Protein AF-A0AAD8YDD3-F1 (afdb_monomer)

Organism: NCBI:txid267567

Structure (mmCIF, N/CA/C/O backbone):
data_AF-A0AAD8YDD3-F1
#
_entry.id   AF-A0AAD8YDD3-F1
#
loop_
_atom_site.group_PDB
_atom_site.id
_atom_site.type_symbol
_atom_site.label_atom_id
_atom_site.label_alt_id
_atom_site.label_comp_id
_atom_site.label_asym_id
_atom_site.label_entity_id
_atom_site.label_seq_id
_atom_site.pdbx_PDB_ins_code
_atom_site.Cartn_x
_atom_site.Cartn_y
_atom_site.Cartn_z
_atom_site.occupancy
_atom_site.B_iso_or_equiv
_atom_site.auth_seq_id
_atom_site.auth_comp_id
_atom_site.auth_asym_id
_atom_site.auth_atom_id
_atom_site.pdbx_PDB_model_num
ATOM 1 N N . MET A 1 1 ? 4.972 2.670 49.116 1.00 38.03 1 MET A N 1
ATOM 2 C CA . MET A 1 1 ? 3.696 2.3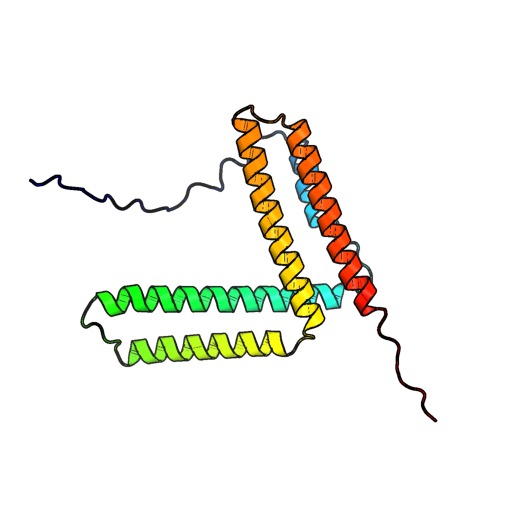24 48.446 1.00 38.03 1 MET A CA 1
ATOM 3 C C . MET A 1 1 ? 3.116 3.581 47.806 1.00 38.03 1 MET A C 1
ATOM 5 O O . MET A 1 1 ? 2.989 4.574 48.505 1.00 38.03 1 MET A O 1
ATOM 9 N N . ARG A 1 2 ? 2.726 3.479 46.524 1.00 35.38 2 ARG A N 1
ATOM 10 C CA . ARG A 1 2 ? 1.950 4.437 45.702 1.00 35.38 2 ARG A CA 1
ATOM 11 C C . ARG A 1 2 ? 2.689 5.650 45.116 1.00 35.38 2 ARG A C 1
ATOM 13 O O . ARG A 1 2 ? 2.455 6.787 45.504 1.00 35.38 2 ARG A O 1
ATOM 20 N N . GLU A 1 3 ? 3.450 5.389 44.055 1.00 30.75 3 GLU A N 1
ATOM 21 C CA . GLU A 1 3 ? 3.663 6.362 42.977 1.00 30.75 3 GLU A CA 1
ATOM 22 C C . GLU A 1 3 ? 2.428 6.384 42.065 1.00 30.75 3 GLU A C 1
ATOM 24 O O . GLU A 1 3 ? 2.052 5.374 41.466 1.00 30.75 3 GLU A O 1
ATOM 29 N N . LYS A 1 4 ? 1.768 7.542 41.985 1.00 36.03 4 LYS A N 1
ATOM 30 C CA . LYS A 1 4 ? 0.681 7.816 41.041 1.00 36.03 4 LYS A CA 1
ATOM 31 C C . LYS A 1 4 ? 1.296 8.226 39.702 1.00 36.03 4 LYS A C 1
ATOM 33 O O . LYS A 1 4 ? 1.790 9.341 39.577 1.00 36.03 4 LYS A O 1
ATOM 38 N N . ARG A 1 5 ? 1.235 7.355 38.691 1.00 34.28 5 ARG A N 1
ATOM 39 C CA . ARG A 1 5 ? 1.489 7.740 37.295 1.00 34.28 5 ARG A CA 1
ATOM 40 C C . ARG A 1 5 ? 0.211 8.314 36.689 1.00 34.28 5 ARG A C 1
ATOM 42 O O . ARG A 1 5 ? -0.734 7.589 36.397 1.00 34.28 5 ARG A O 1
ATOM 49 N N . VAL A 1 6 ? 0.203 9.632 36.527 1.00 36.00 6 VAL A N 1
ATOM 50 C CA . VAL A 1 6 ? -0.727 10.367 35.668 1.00 36.00 6 VAL A CA 1
ATOM 51 C C . VAL A 1 6 ? -0.262 10.156 34.227 1.00 36.00 6 VAL A C 1
ATOM 53 O O . VAL A 1 6 ? 0.800 10.640 33.847 1.00 36.00 6 VAL A O 1
ATOM 56 N N . LEU A 1 7 ? -1.024 9.410 33.428 1.00 32.56 7 LEU A N 1
ATOM 57 C CA . LEU A 1 7 ? -0.836 9.358 31.978 1.00 32.56 7 LEU A CA 1
ATOM 58 C C . LEU A 1 7 ? -1.643 10.502 31.361 1.00 32.56 7 LEU A C 1
ATOM 60 O O . LEU A 1 7 ? -2.862 10.416 31.231 1.00 32.56 7 LEU A O 1
ATOM 64 N N . GLN A 1 8 ? -0.957 11.590 31.011 1.00 32.56 8 GLN A N 1
ATOM 65 C CA . GLN A 1 8 ? -1.507 12.607 30.123 1.00 32.56 8 GLN A CA 1
ATOM 66 C C . GLN A 1 8 ? -1.484 12.087 28.684 1.00 32.56 8 GLN A C 1
ATOM 68 O O . GLN A 1 8 ? -0.442 11.771 28.113 1.00 32.56 8 GLN A O 1
ATOM 73 N N . SER A 1 9 ? -2.676 12.019 28.110 1.00 33.31 9 SER A N 1
ATOM 74 C CA . SER A 1 9 ? -2.974 11.833 26.699 1.00 33.31 9 SER A CA 1
ATOM 75 C C . SER A 1 9 ? -2.354 12.945 25.847 1.00 33.31 9 SER A C 1
ATOM 77 O O . SER A 1 9 ? -2.832 14.081 25.864 1.00 33.31 9 SER A O 1
ATOM 79 N N . ALA A 1 10 ? -1.330 12.621 25.057 1.00 29.73 10 ALA A N 1
ATOM 80 C CA . ALA A 1 10 ? -0.832 13.502 24.008 1.00 29.73 10 ALA A CA 1
ATOM 81 C C . ALA A 1 10 ? -1.548 13.188 22.686 1.00 29.73 10 ALA A C 1
ATOM 83 O O . ALA A 1 10 ? -1.235 12.235 21.975 1.00 29.73 10 ALA A O 1
ATOM 84 N N . SER A 1 11 ? -2.539 14.022 22.377 1.00 31.19 11 SER A N 1
ATOM 85 C CA . SER A 1 11 ? -3.164 14.157 21.063 1.00 31.19 11 SER A CA 1
ATOM 86 C C . SER A 1 11 ? -2.107 14.561 20.027 1.00 31.19 11 SER A C 1
ATOM 88 O O . SER A 1 11 ? -1.771 15.739 19.914 1.00 31.19 11 SER A O 1
ATOM 90 N N . ILE A 1 12 ? -1.612 13.611 19.230 1.00 37.84 12 ILE A N 1
ATOM 91 C CA . ILE A 1 12 ? -0.786 13.900 18.049 1.00 37.84 12 ILE A CA 1
ATOM 92 C C . ILE A 1 12 ? -1.718 14.390 16.933 1.00 37.84 12 ILE A C 1
ATOM 94 O O . ILE A 1 12 ? -2.111 13.654 16.031 1.00 37.84 12 ILE A O 1
ATOM 98 N N . ARG A 1 13 ? -2.114 15.662 17.017 1.00 37.69 13 ARG A N 1
ATOM 99 C CA . ARG A 1 13 ? -2.652 16.421 15.889 1.00 37.69 13 ARG A CA 1
ATOM 100 C C . ARG A 1 13 ? -1.633 17.480 15.490 1.00 37.69 13 ARG A C 1
ATOM 102 O O . ARG A 1 13 ? -1.368 18.407 16.242 1.00 37.69 13 ARG A O 1
ATOM 109 N N . GLY A 1 14 ? -1.125 17.340 14.268 1.00 38.56 14 GLY A N 1
ATOM 110 C CA . GLY A 1 14 ? -0.798 18.477 13.414 1.00 38.56 14 GLY A CA 1
ATOM 111 C C . GLY A 1 14 ? 0.474 19.253 13.733 1.00 38.56 14 GLY A C 1
ATOM 112 O O . GLY A 1 14 ? 0.395 20.448 13.976 1.00 38.56 14 GLY A O 1
ATOM 113 N N . ILE A 1 15 ? 1.651 18.639 13.602 1.00 40.81 15 ILE A N 1
ATOM 114 C CA . ILE A 1 15 ? 2.885 19.397 13.346 1.00 40.81 15 ILE A CA 1
ATOM 115 C C . ILE A 1 15 ? 3.730 18.604 12.351 1.00 40.81 15 ILE A C 1
ATOM 117 O O . ILE A 1 15 ? 4.318 17.588 12.700 1.00 40.81 15 ILE A O 1
ATOM 121 N N . GLY A 1 16 ? 3.767 19.047 11.093 1.00 35.41 16 GLY A N 1
ATOM 122 C CA . GLY A 1 16 ? 4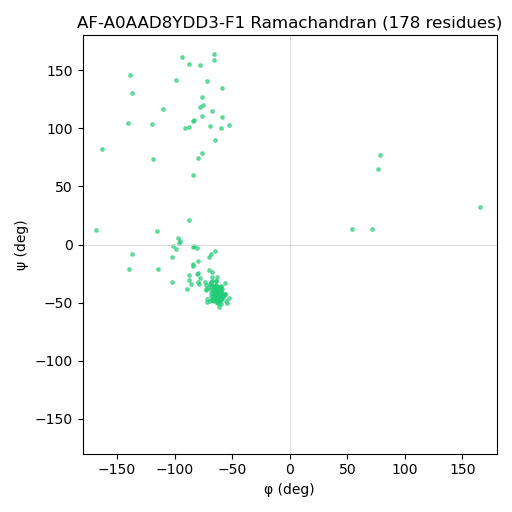.639 18.414 10.101 1.00 35.41 16 GLY A CA 1
ATOM 123 C C . GLY A 1 16 ? 4.371 18.754 8.641 1.00 35.41 16 GLY A C 1
ATOM 124 O O . GLY A 1 16 ? 4.560 17.891 7.798 1.00 35.41 16 GLY A O 1
ATOM 125 N N . PHE A 1 17 ? 3.904 19.966 8.321 1.00 38.28 17 PHE A N 1
ATOM 126 C CA . PHE A 1 17 ? 3.798 20.394 6.913 1.00 38.28 17 PHE A CA 1
ATOM 127 C C . PHE A 1 17 ? 4.263 21.835 6.645 1.00 38.28 17 PHE A C 1
ATOM 129 O O . PHE A 1 17 ? 4.391 22.228 5.493 1.00 38.28 17 PHE A O 1
ATOM 136 N N . LYS A 1 18 ? 4.554 22.641 7.680 1.00 32.34 18 LYS A N 1
ATOM 137 C CA . LYS A 1 18 ? 4.876 24.074 7.512 1.00 32.34 18 LYS A CA 1
ATOM 138 C C . LYS A 1 18 ? 6.362 24.444 7.597 1.00 32.34 18 LYS A C 1
ATOM 140 O O . LYS A 1 18 ? 6.703 25.558 7.222 1.00 32.34 18 LYS A O 1
ATOM 145 N N . LYS A 1 19 ? 7.257 23.545 8.022 1.00 36.19 19 LYS A N 1
ATOM 146 C CA . LYS A 1 19 ? 8.704 23.847 8.122 1.00 36.19 19 LYS A CA 1
ATOM 147 C C . LYS A 1 19 ? 9.549 23.436 6.909 1.00 36.19 19 LYS A C 1
ATOM 149 O O . LYS A 1 19 ? 10.739 23.697 6.904 1.00 36.19 19 LYS A O 1
ATOM 154 N N . PHE A 1 20 ? 8.936 22.903 5.850 1.00 40.19 20 PHE A N 1
ATOM 155 C CA . PHE A 1 20 ? 9.634 22.584 4.594 1.00 40.19 20 PHE A CA 1
ATOM 156 C C . PHE A 1 20 ? 9.841 23.814 3.674 1.00 40.19 20 PHE A C 1
ATOM 158 O O . PHE A 1 20 ? 10.445 23.718 2.610 1.00 40.19 20 PHE A O 1
ATOM 165 N N . TYR A 1 21 ? 9.334 24.997 4.057 1.00 37.69 21 TYR A N 1
ATOM 166 C CA . TYR A 1 21 ? 9.244 26.161 3.163 1.00 37.69 21 TYR A CA 1
ATOM 167 C C . TYR A 1 21 ? 10.362 27.213 3.296 1.00 37.69 21 TYR A C 1
ATOM 169 O O . TYR A 1 21 ? 10.385 28.130 2.474 1.00 37.69 21 TYR A O 1
ATOM 177 N N . SER A 1 22 ? 11.314 27.100 4.230 1.00 38.28 22 SER A N 1
ATOM 178 C CA . SER A 1 22 ? 12.305 28.170 4.487 1.00 38.28 22 SER A CA 1
ATOM 179 C C . SER A 1 22 ? 13.669 28.035 3.790 1.00 38.28 22 SER A C 1
ATOM 181 O O . SER A 1 22 ? 14.509 28.907 3.975 1.00 38.28 22 SER A O 1
ATOM 183 N N . LEU A 1 23 ? 13.911 27.007 2.971 1.00 41.81 23 LEU A N 1
ATOM 184 C CA . LEU A 1 23 ? 15.162 26.884 2.199 1.00 41.81 23 LEU A CA 1
ATOM 185 C C . LEU A 1 23 ? 15.060 27.608 0.842 1.00 41.81 23 LEU A C 1
ATOM 187 O O . LEU A 1 23 ? 13.960 27.857 0.357 1.00 41.81 23 LEU A O 1
ATOM 191 N N . GLY A 1 24 ? 16.183 28.030 0.256 1.00 40.06 24 GLY A N 1
ATOM 192 C CA . GLY A 1 24 ? 16.234 28.983 -0.864 1.00 40.06 24 GLY A CA 1
ATOM 193 C C . GLY A 1 24 ? 15.627 28.505 -2.205 1.00 40.06 24 GLY A C 1
ATOM 194 O O . GLY A 1 24 ? 15.509 27.304 -2.457 1.00 40.06 24 GLY A O 1
ATOM 195 N N . PRO A 1 25 ? 15.251 29.439 -3.104 1.00 43.31 25 PRO A N 1
ATOM 196 C CA . PRO A 1 25 ? 14.489 29.173 -4.337 1.00 43.31 25 PRO A CA 1
ATOM 197 C C . PRO A 1 25 ? 15.230 28.378 -5.433 1.00 43.31 25 PRO A C 1
ATOM 199 O O . PRO A 1 25 ? 14.604 27.982 -6.421 1.00 43.31 25 PRO A O 1
ATOM 202 N N . SER A 1 26 ? 16.531 28.123 -5.277 1.00 40.72 26 SER A N 1
ATOM 203 C CA . SER A 1 26 ? 17.349 27.423 -6.281 1.00 40.72 26 SER A CA 1
ATOM 204 C C . SER A 1 26 ? 17.323 25.897 -6.131 1.00 40.72 26 SER A C 1
ATOM 206 O O . SER A 1 26 ? 17.356 25.197 -7.136 1.00 40.72 26 SER A O 1
ATOM 208 N N . SER A 1 27 ? 17.158 25.373 -4.909 1.00 40.34 27 SER A N 1
ATOM 209 C CA . SER A 1 27 ? 17.119 23.918 -4.660 1.00 40.34 27 SER A CA 1
ATOM 210 C C . SER A 1 27 ? 15.706 23.324 -4.807 1.00 40.34 27 SER A C 1
ATOM 212 O O . SER A 1 27 ? 15.527 22.175 -5.207 1.00 40.34 27 SER A O 1
ATOM 214 N N . LYS A 1 28 ? 14.663 24.148 -4.596 1.00 42.78 28 LYS A N 1
ATOM 215 C CA . LYS A 1 28 ? 13.245 23.738 -4.707 1.00 42.78 28 LYS A CA 1
ATOM 216 C C . LYS A 1 28 ? 12.825 23.324 -6.112 1.00 42.78 28 LYS A C 1
ATOM 218 O O . LYS A 1 28 ? 11.933 22.496 -6.264 1.00 42.78 28 LYS A O 1
ATOM 223 N N . ARG A 1 29 ? 13.431 23.930 -7.134 1.00 40.66 29 ARG A N 1
ATOM 224 C CA . ARG A 1 29 ? 13.081 23.644 -8.527 1.00 40.66 29 ARG A CA 1
ATOM 225 C C . ARG A 1 29 ? 13.717 22.355 -9.016 1.00 40.66 29 ARG A C 1
ATOM 227 O O . ARG A 1 29 ? 13.073 21.662 -9.782 1.00 40.66 29 ARG A O 1
ATOM 234 N N . HIS A 1 30 ? 14.903 21.987 -8.536 1.00 39.75 30 HIS A N 1
ATOM 235 C CA . HIS A 1 30 ? 15.549 20.774 -9.020 1.00 39.75 30 HIS A CA 1
ATOM 236 C C . HIS A 1 30 ? 14.837 19.521 -8.497 1.00 39.75 30 HIS A C 1
ATOM 238 O O . HIS A 1 30 ? 14.396 18.721 -9.304 1.00 39.75 30 HIS A O 1
ATOM 244 N N . PHE A 1 31 ? 14.568 19.411 -7.192 1.00 39.84 31 PHE A N 1
ATOM 245 C CA . PHE A 1 31 ? 13.992 18.183 -6.618 1.00 39.84 31 PHE A CA 1
ATOM 246 C C . PHE A 1 31 ? 12.506 17.947 -6.960 1.00 39.84 31 PHE A C 1
ATOM 248 O O . PHE A 1 31 ? 12.093 16.805 -7.154 1.00 39.84 31 PHE A O 1
ATOM 255 N N . MET A 1 32 ? 11.690 19.008 -7.072 1.00 43.00 32 MET A N 1
ATOM 256 C CA . MET A 1 32 ? 10.281 18.864 -7.482 1.00 43.00 32 MET A CA 1
ATOM 257 C C . MET A 1 32 ? 10.102 18.716 -8.997 1.00 43.00 32 MET A C 1
ATOM 259 O O . MET A 1 32 ? 9.115 18.118 -9.418 1.00 43.00 32 MET A O 1
ATOM 263 N N . LEU A 1 33 ? 11.033 19.218 -9.820 1.00 39.53 33 LEU A N 1
ATOM 264 C CA . LEU A 1 33 ? 10.971 19.000 -11.268 1.00 39.53 33 LEU A CA 1
ATOM 265 C C . LEU A 1 33 ? 11.624 17.676 -1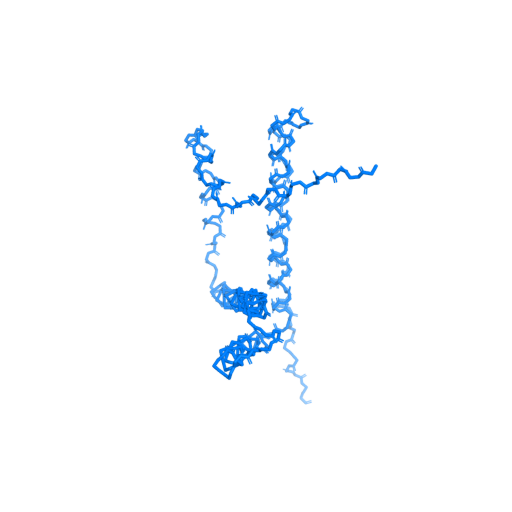1.670 1.00 39.53 33 LEU A C 1
ATOM 267 O O . LEU A 1 33 ? 11.092 17.023 -12.552 1.00 39.53 33 LEU A O 1
ATOM 271 N N . THR A 1 34 ? 12.686 17.195 -11.020 1.00 41.88 34 THR A N 1
ATOM 272 C CA . THR A 1 34 ? 13.288 15.899 -11.392 1.00 41.88 34 THR A CA 1
ATOM 273 C C . THR A 1 34 ? 12.504 14.704 -10.853 1.00 41.88 34 THR A C 1
ATOM 275 O O . THR A 1 34 ? 12.363 13.714 -11.562 1.00 41.88 34 THR A O 1
ATOM 278 N N . GLY A 1 35 ? 11.894 14.804 -9.665 1.00 37.72 35 GLY A N 1
ATOM 279 C CA . GLY A 1 35 ? 11.059 13.730 -9.111 1.00 37.72 35 GLY A CA 1
ATOM 280 C C . GLY A 1 35 ? 9.718 13.518 -9.831 1.00 37.72 35 GLY A C 1
ATOM 281 O O . GLY A 1 35 ? 9.149 12.433 -9.741 1.00 37.72 35 GLY A O 1
ATOM 282 N N . TRP A 1 36 ? 9.212 14.529 -10.552 1.00 40.72 36 TRP A N 1
ATOM 283 C CA . TRP A 1 36 ? 7.925 14.461 -11.266 1.00 40.72 36 TRP A CA 1
ATOM 284 C C . TRP A 1 36 ? 8.054 14.534 -12.799 1.00 40.72 36 TRP A C 1
ATOM 286 O O . TRP A 1 36 ? 7.167 14.050 -13.495 1.00 40.72 36 TRP A O 1
ATOM 296 N N . ALA A 1 37 ? 9.157 15.067 -13.348 1.00 36.38 37 ALA A N 1
ATOM 297 C CA . ALA A 1 37 ? 9.382 15.168 -14.799 1.00 36.38 37 ALA A CA 1
ATOM 298 C C . ALA A 1 37 ? 10.233 14.033 -15.406 1.00 36.38 37 ALA A C 1
ATOM 300 O O . ALA A 1 37 ? 10.509 14.065 -16.601 1.00 36.38 37 ALA A O 1
ATOM 301 N N . LEU A 1 38 ? 10.606 13.004 -14.637 1.00 42.56 38 LEU A N 1
ATOM 302 C CA . LEU A 1 38 ? 11.238 11.781 -15.164 1.00 42.56 38 LEU A CA 1
ATOM 303 C C . LEU A 1 38 ? 10.219 10.707 -15.606 1.00 42.56 38 LEU A C 1
ATOM 305 O O . LEU A 1 38 ? 10.559 9.535 -15.745 1.00 42.56 38 LEU A O 1
ATOM 309 N N . CYS A 1 39 ? 8.975 11.100 -15.892 1.00 40.88 39 CYS A N 1
ATOM 310 C CA . CYS A 1 39 ? 8.048 10.289 -16.684 1.00 40.88 39 CYS A CA 1
ATOM 311 C C . CYS A 1 39 ? 8.392 10.460 -18.170 1.00 40.88 39 CYS A C 1
ATOM 313 O O . CYS A 1 39 ? 7.730 11.192 -18.909 1.00 40.88 39 CYS A O 1
ATOM 315 N N . ASN A 1 40 ? 9.493 9.835 -18.589 1.00 39.59 40 ASN A N 1
ATOM 316 C CA . ASN A 1 40 ? 9.880 9.764 -19.988 1.00 39.59 40 ASN A CA 1
ATOM 317 C C . ASN A 1 40 ? 8.883 8.851 -20.717 1.00 39.59 40 ASN A C 1
ATOM 319 O O . ASN A 1 40 ? 8.918 7.634 -20.578 1.00 39.59 40 ASN A O 1
ATOM 323 N N . LYS A 1 41 ? 7.959 9.479 -21.444 1.00 43.25 41 LYS A N 1
ATOM 324 C CA . LYS A 1 41 ? 6.818 8.868 -22.124 1.00 43.25 41 LYS A CA 1
ATOM 325 C C . LYS A 1 41 ? 7.286 7.930 -23.246 1.00 43.25 41 LYS A C 1
ATOM 327 O O . LYS A 1 41 ? 7.437 8.359 -24.389 1.00 43.25 41 LYS A O 1
ATOM 332 N N . GLN A 1 42 ? 7.497 6.652 -22.936 1.00 46.03 42 GLN A N 1
ATOM 333 C CA . GLN A 1 42 ? 7.572 5.580 -23.932 1.00 46.03 42 GLN A CA 1
ATOM 334 C C . GLN A 1 42 ? 6.228 4.849 -24.004 1.00 46.03 42 GLN A C 1
ATOM 336 O O . GLN A 1 42 ? 5.540 4.665 -23.010 1.00 46.03 42 GLN A O 1
ATOM 341 N N . ARG A 1 43 ? 5.817 4.470 -25.214 1.00 39.75 43 ARG A N 1
ATOM 342 C CA . ARG A 1 43 ? 4.450 4.033 -25.557 1.00 39.75 43 ARG A CA 1
ATOM 343 C C . ARG A 1 43 ? 3.967 2.730 -24.883 1.00 39.75 43 ARG A C 1
ATOM 345 O O . ARG A 1 43 ? 2.801 2.407 -25.050 1.00 39.75 43 ARG A O 1
ATOM 352 N N . GLY A 1 44 ? 4.823 2.024 -24.136 1.00 50.19 44 GLY A N 1
ATOM 353 C CA . GLY A 1 44 ? 4.465 0.875 -23.281 1.00 50.19 44 GLY A CA 1
ATOM 354 C C . GLY A 1 44 ? 4.349 1.202 -21.780 1.00 50.19 44 GLY A C 1
ATOM 355 O O . GLY A 1 44 ? 4.025 0.332 -20.983 1.00 50.19 44 GLY A O 1
ATOM 356 N N . ASP A 1 45 ? 4.603 2.454 -21.387 1.00 57.06 45 ASP A N 1
ATOM 357 C CA . ASP A 1 45 ? 4.646 2.926 -19.991 1.00 57.06 45 ASP A CA 1
ATOM 358 C C . ASP A 1 45 ? 3.238 3.281 -19.449 1.00 57.06 45 ASP A C 1
ATOM 360 O O . ASP A 1 45 ? 3.007 3.354 -18.241 1.00 57.06 45 ASP A O 1
ATOM 364 N N . GLU A 1 46 ? 2.252 3.491 -20.331 1.00 59.22 46 GLU A N 1
ATOM 365 C CA . GLU A 1 46 ? 0.878 3.840 -19.929 1.00 59.22 46 GLU A CA 1
ATOM 366 C C . GLU A 1 46 ? 0.154 2.661 -19.252 1.00 59.22 46 GLU A C 1
ATOM 368 O O . GLU A 1 46 ? -0.546 2.871 -18.254 1.00 59.22 46 GLU A O 1
ATOM 373 N N . ASP A 1 47 ? 0.391 1.424 -19.701 1.00 74.81 47 ASP A N 1
ATOM 374 C CA . ASP A 1 47 ? -0.229 0.225 -19.124 1.00 74.81 47 ASP A CA 1
ATOM 375 C C . ASP A 1 47 ? 0.343 -0.091 -17.740 1.00 74.81 47 ASP A C 1
ATOM 377 O O . ASP A 1 47 ? -0.414 -0.245 -16.776 1.00 74.81 47 ASP A O 1
ATOM 381 N N . TYR A 1 48 ? 1.672 -0.070 -17.593 1.00 78.81 48 TYR A N 1
ATOM 382 C CA . TYR A 1 48 ? 2.324 -0.297 -16.303 1.00 78.81 48 TYR A CA 1
ATOM 383 C C . TYR A 1 48 ? 1.931 0.759 -15.267 1.00 78.81 48 TYR A C 1
ATOM 385 O O . TYR A 1 48 ? 1.545 0.420 -14.146 1.00 78.81 48 TYR A O 1
ATOM 393 N N . ASN A 1 49 ? 1.957 2.048 -15.625 1.00 81.19 49 ASN A N 1
ATOM 394 C CA . ASN A 1 49 ? 1.558 3.107 -14.697 1.00 81.19 49 ASN A CA 1
ATOM 395 C C . ASN A 1 49 ? 0.080 3.007 -14.308 1.00 81.19 49 ASN A C 1
ATOM 397 O O . ASN A 1 49 ? -0.275 3.277 -13.154 1.00 81.19 49 ASN A O 1
ATOM 401 N N . THR A 1 50 ? -0.782 2.577 -15.230 1.00 86.62 50 THR A N 1
ATOM 402 C CA . THR A 1 50 ? -2.197 2.321 -14.944 1.00 86.62 50 THR A CA 1
ATOM 403 C C . THR A 1 50 ? -2.366 1.156 -13.969 1.00 86.62 50 THR A C 1
ATOM 405 O O . THR A 1 50 ? -3.073 1.303 -12.966 1.00 86.62 50 THR A O 1
ATOM 408 N N . ILE A 1 51 ? -1.690 0.028 -14.206 1.00 87.12 51 ILE A N 1
ATOM 409 C CA . ILE A 1 51 ? -1.697 -1.144 -13.316 1.00 87.12 51 ILE A CA 1
ATOM 410 C C . ILE A 1 51 ? -1.162 -0.751 -11.939 1.00 87.12 51 ILE A C 1
ATOM 412 O O . ILE A 1 51 ? -1.847 -0.930 -10.932 1.00 87.12 51 ILE A O 1
ATOM 416 N N . ARG A 1 52 ? 0.009 -0.110 -11.886 1.00 88.69 52 ARG A N 1
ATOM 417 C CA . ARG A 1 52 ? 0.626 0.408 -10.661 1.00 88.69 52 ARG A CA 1
ATOM 418 C C . ARG A 1 52 ? -0.330 1.295 -9.877 1.00 88.69 52 ARG A C 1
ATOM 420 O O . ARG A 1 52 ? -0.462 1.137 -8.665 1.00 88.69 52 ARG A O 1
ATOM 427 N N . THR A 1 53 ? -1.017 2.209 -10.555 1.00 90.69 53 THR A N 1
ATOM 428 C CA . THR A 1 53 ? -1.979 3.114 -9.920 1.00 90.69 53 THR A CA 1
ATOM 429 C C . THR A 1 53 ? -3.139 2.337 -9.310 1.00 90.69 53 THR A C 1
AT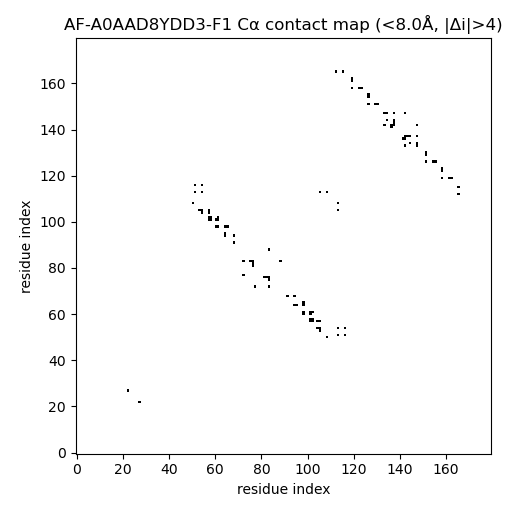OM 431 O O . THR A 1 53 ? -3.435 2.527 -8.131 1.00 90.69 53 THR A O 1
ATOM 434 N N . LYS A 1 54 ? -3.746 1.410 -10.059 1.00 93.25 54 LYS A N 1
ATOM 435 C CA . LYS A 1 54 ? -4.857 0.575 -9.576 1.00 93.25 54 LYS A CA 1
ATOM 436 C C . LYS A 1 54 ? -4.445 -0.316 -8.404 1.00 93.25 54 LYS A C 1
ATOM 438 O O . LYS A 1 54 ? -5.173 -0.391 -7.413 1.00 93.25 54 LYS A O 1
ATOM 443 N N . VAL A 1 55 ? -3.269 -0.940 -8.473 1.00 92.38 55 VAL A N 1
ATOM 444 C CA . VAL A 1 55 ? -2.722 -1.781 -7.398 1.00 92.38 55 VAL A CA 1
ATOM 445 C C . VAL A 1 55 ? -2.485 -0.950 -6.138 1.00 92.38 55 VAL A C 1
ATOM 447 O O . VAL A 1 55 ? -2.971 -1.309 -5.066 1.00 92.38 55 VAL A O 1
ATOM 450 N N . LEU A 1 56 ? -1.804 0.196 -6.240 1.00 93.31 56 LEU A N 1
ATOM 451 C CA . LEU A 1 56 ? -1.522 1.048 -5.079 1.00 93.31 56 LEU A CA 1
ATOM 452 C C . LEU A 1 56 ? -2.787 1.666 -4.476 1.00 93.31 56 LEU A C 1
ATOM 454 O O . LEU A 1 56 ? -2.891 1.763 -3.250 1.00 93.31 56 LEU A O 1
ATOM 458 N N . GLN A 1 57 ? -3.760 2.056 -5.301 1.00 95.94 57 GLN A N 1
ATOM 459 C CA . GLN A 1 57 ? -5.066 2.525 -4.835 1.00 95.94 57 GLN A CA 1
ATOM 460 C C . GLN A 1 57 ? -5.812 1.423 -4.081 1.00 95.94 57 GLN A C 1
ATOM 462 O O . GLN A 1 57 ? -6.278 1.668 -2.969 1.00 95.94 57 GLN A O 1
ATOM 467 N N . SER A 1 58 ? -5.856 0.207 -4.629 1.00 96.31 58 SER A N 1
ATOM 468 C CA . SER A 1 58 ? -6.520 -0.940 -3.995 1.00 96.31 58 SER A CA 1
ATOM 469 C C . SER A 1 58 ? -5.857 -1.308 -2.666 1.00 96.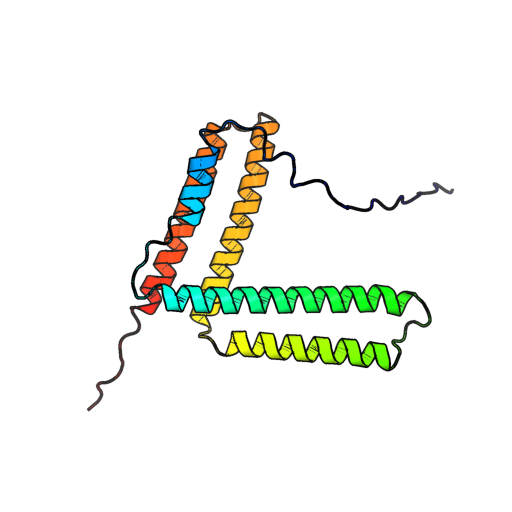31 58 SER A C 1
ATOM 471 O O . SER A 1 58 ? -6.539 -1.448 -1.654 1.00 96.31 58 SER A O 1
ATOM 473 N N . LEU A 1 59 ? -4.521 -1.349 -2.614 1.00 94.50 59 LEU A N 1
ATOM 474 C CA . LEU A 1 59 ? -3.767 -1.572 -1.374 1.00 94.50 59 LEU A CA 1
ATOM 475 C C . LEU A 1 59 ? -4.030 -0.477 -0.330 1.00 94.50 59 LEU A C 1
ATOM 477 O O . LEU A 1 59 ? -4.186 -0.771 0.857 1.00 94.50 59 LEU A O 1
ATOM 481 N N . SER A 1 60 ? -4.094 0.785 -0.761 1.00 95.38 60 SER A N 1
ATOM 482 C CA . SER A 1 60 ? -4.392 1.919 0.122 1.00 95.38 60 SER A CA 1
ATOM 483 C C . SER A 1 60 ? -5.811 1.830 0.681 1.00 95.38 60 SER A C 1
ATOM 485 O O . SER A 1 60 ? -6.014 2.055 1.874 1.00 95.38 60 SER A O 1
ATOM 487 N N . PHE A 1 61 ? -6.774 1.449 -0.160 1.00 97.50 61 PHE A N 1
ATOM 488 C CA . PHE A 1 61 ? -8.167 1.241 0.216 1.00 97.50 61 PHE A CA 1
ATOM 489 C C . PHE A 1 61 ? -8.310 0.107 1.237 1.00 97.50 61 PHE A C 1
ATOM 491 O O . PHE A 1 61 ? -8.884 0.317 2.305 1.00 97.50 61 PHE A O 1
ATOM 498 N N . ILE A 1 62 ? -7.705 -1.057 0.971 1.00 97.56 62 ILE A N 1
ATOM 499 C CA . ILE A 1 62 ? -7.678 -2.197 1.901 1.00 97.56 62 ILE A CA 1
ATOM 500 C C . ILE A 1 62 ? -7.112 -1.758 3.252 1.00 97.56 62 ILE A C 1
ATOM 502 O O . ILE A 1 62 ? -7.737 -1.967 4.291 1.00 97.56 62 ILE A O 1
ATOM 506 N N . LYS A 1 63 ? -5.953 -1.091 3.248 1.00 96.44 63 LYS A N 1
ATOM 507 C CA . LYS A 1 63 ? -5.304 -0.629 4.478 1.00 96.44 63 LYS A CA 1
ATOM 508 C C . LYS A 1 63 ? -6.180 0.344 5.268 1.00 96.44 63 LYS A C 1
ATOM 510 O O . LYS A 1 63 ? -6.254 0.228 6.490 1.00 96.44 63 LYS A O 1
ATOM 515 N N . ALA A 1 64 ? -6.836 1.284 4.589 1.00 96.94 64 ALA A N 1
ATOM 516 C CA . ALA A 1 64 ? -7.742 2.233 5.226 1.00 96.94 64 ALA A CA 1
ATOM 517 C C . ALA A 1 64 ? -8.932 1.513 5.875 1.00 96.94 64 ALA A C 1
ATOM 519 O O . ALA A 1 64 ? -9.204 1.737 7.052 1.00 96.94 64 ALA A O 1
ATOM 520 N N . HIS A 1 65 ? -9.579 0.593 5.155 1.00 97.50 65 HIS A N 1
ATOM 521 C CA . HIS A 1 65 ? -10.713 -0.166 5.677 1.00 97.50 65 HIS A CA 1
ATOM 522 C C . HIS A 1 65 ? -10.338 -1.049 6.865 1.00 97.50 65 HIS A C 1
ATOM 524 O O . HIS A 1 65 ? -11.064 -1.056 7.856 1.00 97.50 65 HIS A O 1
ATOM 530 N N . LEU A 1 66 ? -9.195 -1.738 6.821 1.00 97.25 66 LEU A N 1
ATOM 531 C CA . LEU A 1 66 ? -8.719 -2.544 7.949 1.00 97.25 66 LEU A CA 1
ATOM 532 C C . LEU A 1 66 ? -8.473 -1.682 9.197 1.00 97.25 66 LEU A C 1
ATOM 534 O O . LEU A 1 66 ? -8.968 -2.015 10.273 1.00 97.25 66 LEU A O 1
ATOM 538 N N . ALA A 1 67 ? -7.802 -0.536 9.047 1.00 96.44 67 ALA A N 1
ATOM 539 C CA . ALA A 1 67 ? -7.572 0.396 10.153 1.00 96.44 67 ALA A CA 1
ATOM 540 C C . ALA A 1 67 ? -8.885 0.991 10.698 1.00 96.44 67 ALA A C 1
ATOM 542 O O . ALA A 1 67 ? -9.054 1.154 11.910 1.00 96.44 67 ALA A O 1
ATOM 543 N N . SER A 1 68 ? -9.842 1.297 9.817 1.00 94.94 68 SER A N 1
ATOM 544 C CA . SER A 1 68 ? -11.175 1.754 10.211 1.00 94.94 68 SER A CA 1
ATOM 545 C C . SER A 1 68 ? -11.952 0.673 10.957 1.00 94.94 68 SER A C 1
ATOM 547 O O . SER A 1 68 ? -12.577 0.990 11.963 1.00 94.94 68 SER A O 1
ATOM 549 N N . GLN A 1 69 ? -11.893 -0.589 10.522 1.00 94.75 69 GLN A N 1
ATOM 550 C CA . GLN A 1 69 ? -12.538 -1.712 11.210 1.00 94.75 69 GLN A CA 1
ATOM 551 C C . GLN A 1 69 ? -11.961 -1.928 12.612 1.00 94.75 69 GLN A C 1
ATOM 553 O O . GLN A 1 69 ? -12.725 -2.159 13.548 1.00 94.75 69 GLN A O 1
ATOM 558 N N . GLU A 1 70 ? -10.639 -1.852 12.767 1.00 93.19 70 GLU A N 1
ATOM 559 C CA . GLU A 1 70 ? -9.960 -1.928 14.067 1.00 93.19 70 GLU A CA 1
ATOM 560 C C . GLU A 1 70 ? -10.408 -0.780 14.980 1.00 93.19 70 GLU A C 1
ATOM 562 O O . GLU A 1 70 ? -10.987 -1.014 16.037 1.00 93.19 70 GLU A O 1
ATOM 567 N N . THR A 1 71 ? -10.298 0.461 14.499 1.00 93.00 71 THR A N 1
ATOM 568 C CA . THR A 1 71 ? -10.706 1.657 15.254 1.00 93.00 71 THR A CA 1
ATOM 569 C C . THR A 1 71 ? -12.189 1.628 15.639 1.00 93.00 71 THR A C 1
ATOM 571 O O . THR A 1 71 ? -12.566 2.083 16.720 1.00 93.00 71 THR A O 1
ATOM 574 N N . PHE A 1 72 ? -13.051 1.134 14.749 1.00 91.25 72 PHE A N 1
ATOM 575 C CA . PHE A 1 72 ? -14.489 1.017 14.980 1.00 91.25 72 PHE A CA 1
ATOM 576 C C . PHE A 1 72 ? -14.787 0.018 16.097 1.00 91.25 72 PHE A C 1
ATOM 578 O O . PHE A 1 72 ? -15.551 0.330 17.009 1.00 91.25 72 PHE A O 1
ATOM 585 N N . LYS A 1 73 ? -14.134 -1.152 16.068 1.00 89.44 73 LYS A N 1
ATOM 586 C CA . LYS A 1 73 ? -14.246 -2.151 17.135 1.00 89.44 73 LYS A CA 1
ATOM 587 C C . LYS A 1 73 ? -13.748 -1.591 18.459 1.00 89.44 73 LYS A C 1
ATOM 589 O O . LYS A 1 73 ? -14.475 -1.683 19.438 1.00 89.44 73 LYS A O 1
ATOM 594 N N . ASP A 1 74 ? -12.584 -0.952 18.484 1.00 86.94 74 ASP A N 1
ATOM 595 C CA . ASP A 1 74 ? -12.006 -0.417 19.720 1.00 86.94 74 ASP A CA 1
ATOM 596 C C . ASP A 1 74 ? -12.904 0.640 20.368 1.00 86.94 74 ASP A C 1
ATOM 598 O O . ASP A 1 74 ? -13.097 0.646 21.585 1.00 86.94 74 ASP A O 1
ATOM 602 N N . LYS A 1 75 ? -13.498 1.525 19.562 1.00 86.38 75 LYS A N 1
ATOM 603 C CA . LYS A 1 75 ? -14.349 2.612 20.061 1.00 86.38 75 LYS A CA 1
ATOM 604 C C . LYS A 1 75 ? -15.753 2.175 20.448 1.00 86.38 75 LYS A C 1
ATOM 606 O O . LYS A 1 75 ? -16.336 2.822 21.303 1.00 86.38 75 LYS A O 1
ATOM 611 N N . LEU A 1 76 ? -16.312 1.136 19.834 1.00 79.31 76 LEU A N 1
ATOM 612 C CA . LEU A 1 76 ? -17.699 0.728 20.098 1.00 79.31 76 LEU A CA 1
ATOM 613 C C . LEU A 1 76 ? -17.790 -0.485 21.022 1.00 79.31 76 LEU A C 1
ATOM 615 O O . LEU A 1 76 ? -18.677 -0.545 21.870 1.00 79.31 76 LEU A O 1
ATOM 619 N N . ALA A 1 77 ? -16.824 -1.404 20.967 1.00 66.38 77 ALA A N 1
ATOM 620 C CA . ALA A 1 77 ? -16.750 -2.502 21.928 1.00 66.38 77 ALA A CA 1
ATOM 621 C C . ALA A 1 77 ? -16.416 -2.015 23.351 1.00 66.38 77 ALA A C 1
ATOM 623 O O . ALA A 1 77 ? -16.765 -2.700 24.313 1.00 66.38 77 ALA A O 1
ATOM 624 N N . SER A 1 78 ? -15.775 -0.847 23.491 1.00 59.19 78 SER A N 1
ATOM 625 C CA . SER A 1 78 ? -15.422 -0.248 24.786 1.00 59.19 78 SER A CA 1
ATOM 626 C C . SER A 1 78 ? -16.539 0.570 25.440 1.00 59.19 78 SER A C 1
ATOM 628 O O . SER A 1 78 ? -16.451 0.829 26.638 1.00 59.19 78 SER A O 1
ATOM 630 N N . VAL A 1 79 ? -17.576 0.973 24.695 1.00 60.72 79 VAL A N 1
ATOM 631 C CA . VAL A 1 79 ? -18.523 1.994 25.172 1.00 60.72 79 VAL A CA 1
ATOM 632 C C . VAL A 1 79 ? -19.698 1.414 25.956 1.00 60.72 79 VAL A C 1
ATOM 634 O O . VAL A 1 79 ? -20.051 2.008 26.969 1.00 60.72 79 VAL A O 1
ATOM 637 N N . GLU A 1 80 ? -20.270 0.258 25.585 1.00 56.00 80 GLU A N 1
ATOM 638 C CA . GLU A 1 80 ? -21.535 -0.151 26.230 1.00 56.00 80 GLU A CA 1
ATOM 639 C C . GLU A 1 80 ? -21.736 -1.629 26.601 1.00 56.00 80 GLU A C 1
ATOM 641 O O . GLU A 1 80 ? -22.567 -1.868 27.476 1.00 56.00 80 GLU A O 1
ATOM 646 N N . LYS A 1 81 ? -21.037 -2.634 26.030 1.00 58.00 81 LYS A N 1
ATOM 647 C CA . LYS A 1 81 ? -21.329 -4.054 26.386 1.00 58.00 81 LYS A CA 1
ATOM 648 C C . LYS A 1 81 ? -20.354 -5.152 25.932 1.00 58.00 81 LYS A C 1
ATOM 650 O O . LYS A 1 81 ? -20.725 -6.321 25.980 1.00 58.00 81 LYS A O 1
ATOM 655 N N . HIS A 1 82 ? -19.148 -4.835 25.451 1.00 64.88 82 HIS A N 1
ATOM 656 C CA . HIS A 1 82 ? -18.258 -5.816 24.791 1.00 64.88 82 HIS A CA 1
ATOM 657 C C . HIS A 1 82 ? -18.904 -6.589 23.617 1.00 64.88 82 HIS A C 1
ATOM 659 O O . HIS A 1 82 ? -18.344 -7.568 23.124 1.00 64.88 82 HIS A O 1
ATOM 665 N N . SER A 1 83 ? -20.066 -6.148 23.126 1.00 74.25 83 SER A N 1
ATOM 666 C CA . SER A 1 83 ? -20.793 -6.781 22.030 1.00 74.25 83 SER A CA 1
ATOM 667 C C . SER A 1 83 ? -21.323 -5.721 21.078 1.00 74.25 83 SER A C 1
ATOM 669 O O . SER A 1 83 ? -21.985 -4.784 21.516 1.00 74.25 83 SER A O 1
ATOM 671 N N . LEU A 1 84 ? -21.066 -5.907 19.786 1.00 81.75 84 LEU A N 1
ATOM 672 C CA . LEU A 1 84 ? -21.533 -5.004 18.739 1.00 81.75 84 LEU A CA 1
ATOM 673 C C . LEU A 1 84 ? -23.047 -5.129 18.524 1.00 81.75 84 LEU A C 1
ATOM 675 O O . LEU A 1 84 ? -23.585 -6.246 18.502 1.00 81.75 84 LEU A O 1
ATOM 679 N N . SER A 1 85 ? -23.714 -4.000 18.294 1.00 87.44 85 SER A N 1
ATOM 680 C CA . SER A 1 85 ? -25.116 -3.950 17.872 1.00 87.44 85 SER A CA 1
ATOM 681 C C . SER A 1 85 ? -25.307 -4.556 16.473 1.00 87.44 85 SER A C 1
ATOM 683 O O . SER A 1 85 ? -24.356 -4.745 15.712 1.00 87.44 85 SER A O 1
ATOM 685 N N . LEU A 1 86 ? -26.551 -4.877 16.098 1.00 89.19 86 LEU A N 1
ATOM 686 C CA . LEU A 1 86 ? -26.847 -5.418 14.761 1.00 89.19 86 LEU A CA 1
ATOM 687 C C . LEU A 1 86 ? -26.436 -4.451 13.641 1.00 89.19 86 LEU A C 1
ATOM 689 O O . LEU A 1 86 ? -25.906 -4.886 12.620 1.00 89.19 86 LEU A O 1
ATOM 693 N N . THR A 1 87 ? -26.644 -3.150 13.840 1.00 90.69 87 THR A N 1
ATOM 694 C CA . THR A 1 87 ? -26.251 -2.113 12.878 1.00 90.69 87 THR A CA 1
ATOM 695 C C . THR A 1 87 ? -24.733 -2.039 12.740 1.00 90.69 87 THR A C 1
ATOM 697 O O . THR A 1 87 ? -24.213 -1.997 11.632 1.00 90.69 87 THR A O 1
ATOM 700 N N . GLU A 1 88 ? -24.008 -2.095 13.854 1.00 90.38 88 GLU A N 1
ATOM 701 C CA . GLU A 1 88 ? -22.542 -2.063 13.863 1.00 90.38 88 GLU A CA 1
ATOM 702 C C . GLU A 1 88 ? -21.927 -3.285 13.181 1.00 90.38 88 GLU A C 1
ATOM 704 O O . GLU A 1 88 ? -20.954 -3.159 12.437 1.00 90.38 88 GLU A O 1
ATOM 709 N N . LYS A 1 89 ? -22.518 -4.467 13.392 1.00 91.12 89 LYS A N 1
ATOM 710 C CA . LYS A 1 89 ? -22.120 -5.688 12.681 1.00 91.12 89 LYS A CA 1
ATOM 711 C C . LYS A 1 89 ? -22.293 -5.528 11.174 1.00 91.12 89 LYS A C 1
ATOM 713 O O . LYS A 1 89 ? -21.343 -5.785 10.446 1.00 91.12 89 LYS A O 1
ATOM 718 N N . ARG A 1 90 ? -23.443 -5.013 10.722 1.00 94.81 90 ARG A N 1
ATOM 719 C CA . ARG A 1 90 ? -23.691 -4.753 9.293 1.00 94.81 90 ARG A CA 1
ATOM 720 C C . ARG A 1 90 ? -22.647 -3.820 8.679 1.00 94.81 90 ARG A C 1
ATOM 722 O O . ARG A 1 90 ? -22.153 -4.111 7.599 1.00 94.81 90 ARG A O 1
ATOM 729 N N . VAL A 1 91 ? -22.269 -2.748 9.380 1.00 94.62 91 VAL A N 1
ATOM 730 C CA . VAL A 1 91 ? -21.224 -1.817 8.913 1.00 94.62 91 VAL A CA 1
ATOM 731 C C . VAL A 1 91 ? -19.866 -2.516 8.773 1.00 94.62 91 VAL A C 1
ATOM 733 O O . VAL A 1 91 ? -19.147 -2.296 7.797 1.00 94.62 91 VAL A O 1
ATOM 736 N N . LEU A 1 92 ? -19.496 -3.376 9.728 1.00 94.56 92 LEU A N 1
ATOM 737 C CA . LEU A 1 92 ? -18.258 -4.153 9.628 1.00 94.56 92 LEU A CA 1
ATOM 738 C C . LEU A 1 92 ? -18.300 -5.178 8.495 1.00 94.56 92 LEU A C 1
ATOM 740 O O . LEU A 1 92 ? -17.286 -5.359 7.822 1.00 94.56 92 LEU A O 1
ATOM 744 N N . ASP A 1 93 ? -19.434 -5.839 8.291 1.00 95.31 93 ASP A N 1
ATOM 745 C CA . ASP A 1 93 ? -19.601 -6.829 7.228 1.00 95.31 93 ASP A CA 1
ATOM 746 C C . ASP A 1 93 ? -19.507 -6.172 5.847 1.00 95.31 93 ASP A C 1
ATOM 748 O O . ASP A 1 93 ? -18.719 -6.622 5.018 1.00 95.31 93 ASP A O 1
ATOM 752 N N . GLU A 1 94 ? -20.159 -5.025 5.639 1.00 97.69 94 GLU A N 1
ATOM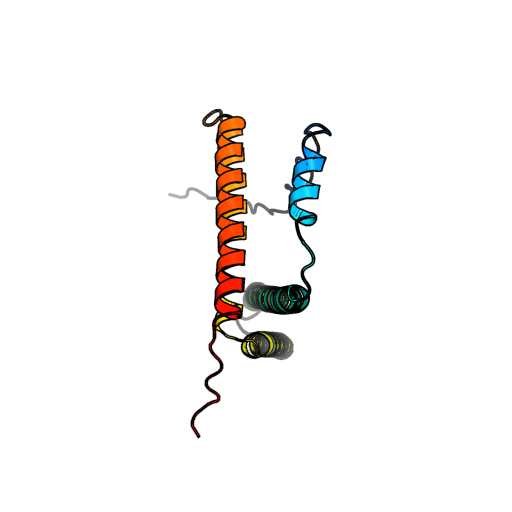 753 C CA . GLU A 1 94 ? -20.014 -4.250 4.402 1.00 97.69 94 GLU A CA 1
ATOM 754 C C . GLU A 1 94 ? -18.556 -3.820 4.163 1.00 97.69 94 GLU A C 1
ATOM 756 O O . GLU A 1 94 ? -18.024 -3.963 3.060 1.00 97.69 94 GLU A O 1
ATOM 761 N N . SER A 1 95 ? -17.866 -3.344 5.204 1.00 97.62 95 SER A N 1
ATOM 762 C CA . SER A 1 95 ? -16.450 -2.973 5.108 1.00 97.62 95 SER A CA 1
ATOM 763 C C . SER A 1 95 ? -15.562 -4.167 4.726 1.00 97.62 95 SER A C 1
ATOM 765 O O . SER A 1 95 ? -14.616 -4.013 3.952 1.00 97.62 95 SER A O 1
ATOM 767 N N . ARG A 1 96 ? -15.861 -5.375 5.221 1.00 97.75 96 ARG A N 1
ATOM 768 C CA . ARG A 1 96 ? -15.143 -6.608 4.847 1.00 97.75 96 ARG A CA 1
ATOM 769 C C . ARG A 1 96 ? -15.397 -6.999 3.399 1.00 97.75 96 ARG A C 1
ATOM 771 O O . ARG A 1 96 ? -14.454 -7.369 2.706 1.00 97.75 96 ARG A O 1
ATOM 778 N N . GLU A 1 97 ? -16.632 -6.880 2.926 1.00 97.88 97 GLU A N 1
ATOM 779 C CA . GLU A 1 97 ? -16.951 -7.122 1.518 1.00 97.88 97 GLU A CA 1
ATOM 780 C C . GLU A 1 97 ? -16.223 -6.141 0.596 1.00 97.88 97 GLU A C 1
ATOM 782 O O . GLU A 1 97 ? -15.710 -6.531 -0.452 1.00 97.88 97 GLU A O 1
ATOM 787 N N . GLN A 1 98 ? -16.133 -4.867 0.984 1.00 97.56 98 GLN A N 1
ATOM 788 C CA . GLN A 1 98 ? -15.384 -3.859 0.235 1.00 97.56 98 GLN A CA 1
ATOM 789 C C . GLN A 1 98 ? -13.883 -4.191 0.177 1.00 97.56 98 GLN A C 1
ATOM 791 O O . GLN A 1 98 ? -13.278 -4.064 -0.888 1.00 97.56 98 GLN A O 1
ATOM 796 N N . VAL A 1 99 ? -13.298 -4.684 1.276 1.00 98.12 99 VAL A N 1
ATOM 797 C CA . VAL A 1 99 ? -11.918 -5.203 1.291 1.00 98.12 99 VAL A CA 1
ATOM 798 C C . VAL A 1 99 ? -11.766 -6.393 0.343 1.00 98.12 99 VAL A C 1
ATOM 800 O O . VAL A 1 99 ? -10.843 -6.396 -0.465 1.00 98.12 99 VAL A O 1
ATOM 803 N N . ALA A 1 100 ? -12.682 -7.364 0.386 1.00 97.69 100 ALA A N 1
ATOM 804 C CA . ALA A 1 100 ? -12.635 -8.537 -0.487 1.00 97.69 100 ALA A CA 1
ATOM 805 C C . ALA A 1 100 ? -12.726 -8.160 -1.976 1.00 97.69 100 ALA A C 1
ATOM 807 O O . ALA A 1 100 ? -11.998 -8.707 -2.801 1.00 97.69 100 ALA A O 1
ATOM 808 N N . ARG A 1 101 ? -13.567 -7.176 -2.327 1.00 96.81 101 ARG A N 1
ATOM 809 C CA . ARG A 1 101 ? -13.653 -6.643 -3.697 1.00 96.81 101 ARG A CA 1
ATOM 810 C C . ARG A 1 101 ? -12.352 -5.974 -4.141 1.00 96.81 101 ARG A C 1
ATOM 812 O O . ARG A 1 101 ? -11.920 -6.190 -5.267 1.00 96.81 101 ARG A O 1
ATOM 819 N N . ALA A 1 102 ? -11.721 -5.185 -3.274 1.00 95.12 102 ALA A N 1
ATOM 820 C CA . ALA A 1 102 ? -10.440 -4.552 -3.585 1.00 95.12 102 ALA A CA 1
ATOM 821 C C . ALA A 1 102 ? -9.301 -5.578 -3.726 1.00 95.12 102 ALA A C 1
ATOM 823 O O . ALA A 1 102 ? -8.444 -5.422 -4.592 1.00 95.12 102 ALA A O 1
ATOM 824 N N . ASP A 1 103 ? -9.310 -6.644 -2.925 1.00 96.19 103 ASP A N 1
ATOM 825 C CA . ASP A 1 103 ? -8.337 -7.733 -3.042 1.00 96.19 103 ASP A CA 1
ATOM 826 C C . ASP A 1 103 ? -8.517 -8.507 -4.357 1.00 96.19 103 ASP A C 1
ATOM 828 O O . ASP A 1 103 ? -7.549 -8.763 -5.068 1.00 96.19 103 ASP A O 1
ATOM 832 N N . ALA A 1 104 ? -9.765 -8.764 -4.764 1.00 95.62 104 ALA A N 1
ATOM 833 C CA . ALA A 1 104 ? -10.071 -9.368 -6.061 1.00 95.62 104 ALA A CA 1
ATOM 834 C C . ALA A 1 104 ? -9.557 -8.531 -7.248 1.00 95.62 104 ALA A C 1
ATOM 836 O O . ALA A 1 104 ? -9.090 -9.099 -8.231 1.00 95.62 104 ALA A O 1
ATOM 837 N N . VAL A 1 105 ? -9.585 -7.194 -7.152 1.00 94.00 105 VAL A N 1
ATOM 838 C CA . VAL A 1 105 ? -8.985 -6.309 -8.170 1.00 94.00 105 VAL A CA 1
ATOM 839 C C . VAL A 1 105 ? -7.474 -6.513 -8.262 1.00 94.00 105 VAL A C 1
ATOM 841 O O . VAL A 1 105 ? -6.938 -6.533 -9.363 1.00 94.00 105 VAL A O 1
ATOM 844 N N . ILE A 1 106 ? -6.781 -6.682 -7.133 1.00 93.38 106 ILE A N 1
ATOM 845 C CA . ILE A 1 106 ? -5.335 -6.949 -7.125 1.00 93.38 106 ILE A CA 1
ATOM 846 C C . ILE A 1 106 ? -5.045 -8.326 -7.732 1.00 93.38 106 ILE A C 1
ATOM 848 O O . ILE A 1 106 ? -4.142 -8.444 -8.554 1.00 93.38 106 ILE A O 1
ATOM 852 N N . ASN A 1 107 ? -5.834 -9.338 -7.367 1.00 93.00 107 ASN A N 1
ATOM 853 C CA . ASN A 1 107 ? -5.673 -10.718 -7.834 1.00 93.00 107 ASN A CA 1
ATOM 854 C C . ASN A 1 107 ? -6.028 -10.912 -9.320 1.00 93.00 107 ASN A C 1
ATOM 856 O O . ASN A 1 107 ? -5.750 -11.970 -9.875 1.00 93.00 107 ASN A O 1
ATOM 860 N N . ALA A 1 108 ? -6.643 -9.914 -9.962 1.00 91.50 108 ALA A N 1
ATOM 861 C CA . ALA A 1 108 ? -6.904 -9.914 -11.399 1.00 91.50 108 ALA A CA 1
ATOM 862 C C . ALA A 1 108 ? -5.672 -9.530 -12.242 1.00 91.50 108 ALA A C 1
ATOM 864 O O . ALA A 1 108 ? -5.695 -9.712 -13.458 1.00 91.50 108 ALA A O 1
ATOM 865 N N . PHE A 1 109 ? -4.623 -8.976 -11.624 1.00 89.00 109 PHE A N 1
ATOM 866 C CA . PHE A 1 109 ? -3.362 -8.655 -12.293 1.00 89.00 109 PHE A CA 1
ATOM 867 C C . PHE A 1 109 ? -2.348 -9.789 -12.147 1.00 89.00 109 PHE A C 1
ATOM 869 O O . PHE A 1 109 ? -2.448 -10.617 -11.241 1.00 89.00 109 PHE A O 1
ATOM 876 N N . ASP A 1 110 ? -1.340 -9.787 -13.019 1.00 86.56 110 ASP A N 1
ATOM 877 C CA . ASP A 1 110 ? -0.234 -10.728 -12.928 1.00 86.56 110 ASP A CA 1
ATOM 878 C C . ASP A 1 110 ? 0.505 -10.610 -11.579 1.00 86.56 110 ASP A C 1
ATOM 880 O O . ASP A 1 110 ? 0.800 -9.520 -11.073 1.00 86.56 110 ASP A O 1
ATOM 884 N N . ALA A 1 111 ? 0.791 -11.763 -10.974 1.00 84.94 111 ALA A N 1
ATOM 885 C CA . ALA A 1 111 ? 1.368 -11.828 -9.638 1.00 84.94 111 ALA A CA 1
ATOM 886 C C . ALA A 1 111 ? 2.809 -11.297 -9.595 1.00 84.94 111 ALA A C 1
ATOM 888 O O . ALA A 1 111 ? 3.222 -10.732 -8.575 1.00 84.94 111 ALA A O 1
ATOM 889 N N . HIS A 1 112 ? 3.574 -11.465 -10.675 1.00 81.69 112 HIS A N 1
ATOM 890 C CA . HIS A 1 112 ? 4.930 -10.945 -10.780 1.00 81.69 112 HIS A CA 1
ATOM 891 C C . HIS A 1 112 ? 4.910 -9.412 -10.832 1.00 81.69 112 HIS A C 1
ATOM 893 O O . HIS A 1 112 ? 5.595 -8.769 -10.029 1.00 81.69 112 HIS A O 1
ATOM 899 N N . ASP A 1 113 ? 4.040 -8.820 -11.650 1.00 81.25 113 ASP A N 1
ATOM 900 C CA . ASP A 1 113 ? 3.872 -7.364 -11.735 1.00 81.25 113 ASP A CA 1
ATOM 901 C C . ASP A 1 113 ? 3.427 -6.751 -10.404 1.00 81.25 113 ASP A C 1
ATOM 903 O O . ASP A 1 113 ? 3.996 -5.761 -9.927 1.00 81.25 113 ASP A O 1
ATOM 907 N N . VAL A 1 114 ? 2.444 -7.368 -9.743 1.00 86.69 114 VAL A N 1
ATOM 908 C CA . VAL A 1 114 ? 1.975 -6.931 -8.421 1.00 86.69 114 VAL A CA 1
ATOM 909 C C . VAL A 1 114 ? 3.112 -6.973 -7.394 1.00 86.69 114 VAL A C 1
ATOM 911 O O . VAL A 1 114 ? 3.247 -6.049 -6.583 1.00 86.69 114 VAL A O 1
ATOM 914 N N . ASN A 1 115 ? 3.950 -8.011 -7.415 1.00 86.00 115 ASN A N 1
ATOM 915 C CA . ASN A 1 115 ? 5.094 -8.133 -6.511 1.00 86.00 115 ASN A CA 1
ATOM 916 C C . ASN A 1 115 ? 6.198 -7.117 -6.818 1.00 86.00 115 ASN A C 1
ATOM 918 O O . ASN A 1 115 ? 6.770 -6.549 -5.879 1.00 86.00 115 ASN A O 1
ATOM 922 N N . ALA A 1 116 ? 6.461 -6.827 -8.092 1.00 82.31 116 ALA A N 1
ATOM 923 C CA . ALA A 1 116 ? 7.386 -5.775 -8.498 1.00 82.31 116 ALA A CA 1
ATOM 924 C C . ALA A 1 116 ? 6.905 -4.403 -7.998 1.00 82.31 116 ALA A C 1
ATOM 926 O O . ALA A 1 116 ? 7.656 -3.686 -7.333 1.00 82.31 116 ALA A O 1
ATOM 927 N N . ILE A 1 117 ? 5.623 -4.075 -8.199 1.00 85.81 117 ILE A N 1
ATOM 928 C CA . ILE A 1 117 ? 5.007 -2.828 -7.717 1.00 85.81 117 ILE A CA 1
ATOM 929 C C . ILE A 1 117 ? 5.104 -2.710 -6.189 1.00 85.81 117 ILE A C 1
ATOM 931 O O . ILE A 1 117 ? 5.485 -1.656 -5.669 1.00 85.81 117 ILE A O 1
ATOM 935 N N . LYS A 1 118 ? 4.783 -3.782 -5.451 1.00 87.69 118 LYS A N 1
ATOM 936 C CA . LYS A 1 118 ? 4.895 -3.812 -3.981 1.00 87.69 118 LYS A CA 1
ATOM 937 C C . LYS A 1 118 ? 6.338 -3.594 -3.528 1.00 87.69 118 LYS A C 1
ATO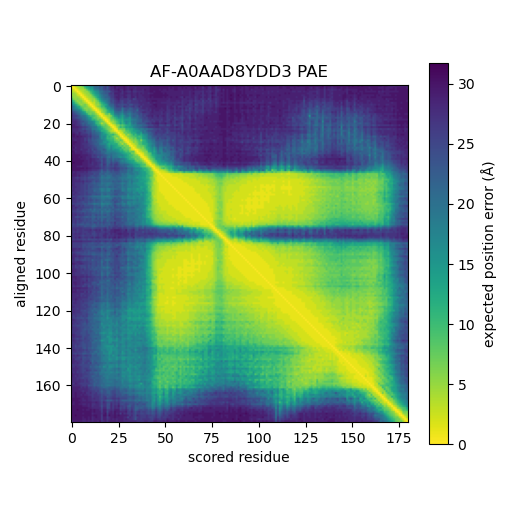M 939 O O . LYS A 1 118 ? 6.571 -2.779 -2.637 1.00 87.69 118 LYS A O 1
ATOM 944 N N . SER A 1 119 ? 7.295 -4.273 -4.156 1.00 83.81 119 SER A N 1
ATOM 945 C CA . SER A 1 119 ? 8.724 -4.152 -3.845 1.00 83.81 119 SER A CA 1
ATOM 946 C C . SER A 1 119 ? 9.226 -2.728 -4.071 1.00 83.81 119 SER A C 1
ATOM 948 O O . SER A 1 119 ? 9.799 -2.123 -3.165 1.00 83.81 119 SER A O 1
ATOM 950 N N . GLN A 1 120 ? 8.912 -2.138 -5.225 1.00 83.25 120 GLN A N 1
ATOM 951 C CA . GLN A 1 120 ? 9.254 -0.747 -5.523 1.00 83.25 120 GLN A CA 1
ATOM 952 C C . GLN A 1 120 ? 8.642 0.223 -4.507 1.00 83.25 120 GLN A C 1
ATOM 954 O O . GLN A 1 120 ? 9.316 1.143 -4.041 1.00 83.25 120 GLN A O 1
ATOM 959 N N . TYR A 1 121 ? 7.378 0.022 -4.126 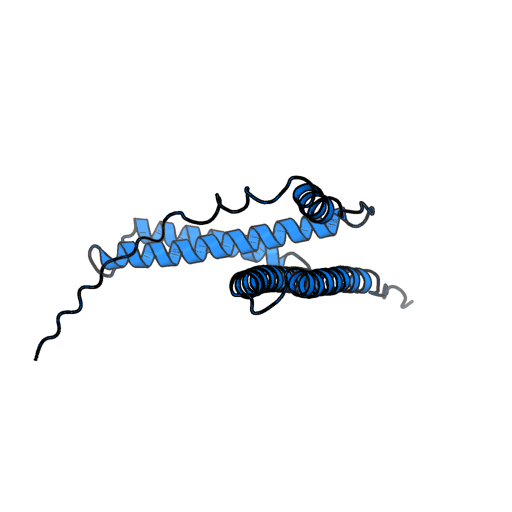1.00 85.69 121 TYR A N 1
ATOM 960 C CA . TYR A 1 121 ? 6.724 0.858 -3.121 1.00 85.69 121 TYR A CA 1
ATOM 961 C C . TYR A 1 121 ? 7.408 0.757 -1.749 1.00 85.69 121 TYR A C 1
ATOM 963 O O . TYR A 1 121 ? 7.627 1.776 -1.092 1.00 85.69 121 TYR A O 1
ATOM 971 N N . VAL A 1 122 ? 7.806 -0.448 -1.324 1.00 84.81 122 VAL A N 1
ATOM 972 C CA . VAL A 1 122 ? 8.581 -0.647 -0.088 1.00 84.81 122 VAL A CA 1
ATOM 973 C C . VAL A 1 122 ? 9.905 0.107 -0.158 1.00 84.81 122 VAL A C 1
ATOM 975 O O . VAL A 1 122 ? 10.224 0.854 0.769 1.00 84.81 122 VAL A O 1
ATOM 978 N N . CYS A 1 123 ? 10.645 -0.015 -1.259 1.00 81.81 123 CYS A N 1
ATOM 979 C CA . CYS A 1 123 ? 11.904 0.698 -1.440 1.00 81.81 123 CYS A CA 1
ATOM 980 C C . CYS A 1 123 ? 11.706 2.226 -1.404 1.00 81.81 123 CYS A C 1
ATOM 982 O O . CYS A 1 123 ? 12.450 2.913 -0.708 1.00 81.81 123 CYS A O 1
ATOM 984 N N . GLN A 1 124 ? 10.652 2.764 -2.028 1.00 82.62 124 GLN A N 1
ATOM 985 C CA . GLN A 1 124 ? 10.299 4.191 -1.936 1.00 82.62 124 GLN A CA 1
ATOM 986 C C . GLN A 1 124 ? 10.023 4.642 -0.491 1.00 82.62 124 GLN A C 1
ATOM 988 O O . GLN A 1 124 ? 10.441 5.727 -0.079 1.00 82.62 124 GLN A O 1
ATOM 993 N N . VAL A 1 125 ? 9.333 3.823 0.308 1.00 83.38 125 VAL A N 1
ATOM 994 C CA . VAL A 1 125 ? 9.096 4.113 1.732 1.00 83.38 125 VAL A CA 1
ATOM 995 C C . VAL A 1 125 ? 10.404 4.097 2.523 1.00 83.38 125 VAL A C 1
ATOM 997 O O . VAL A 1 125 ? 10.616 4.973 3.365 1.00 83.38 125 VAL A O 1
ATOM 1000 N N . LEU A 1 126 ? 11.276 3.120 2.269 1.00 82.38 126 LEU A N 1
ATOM 1001 C CA . LEU A 1 126 ? 12.581 3.030 2.920 1.00 82.38 126 LEU A CA 1
ATOM 1002 C C . LEU A 1 126 ? 13.450 4.238 2.579 1.00 82.38 126 LEU A C 1
ATOM 1004 O O . LEU A 1 126 ? 14.008 4.837 3.492 1.00 82.38 126 LEU A O 1
ATOM 1008 N N . LEU A 1 127 ? 13.473 4.675 1.320 1.00 81.31 127 LEU A N 1
ATOM 1009 C CA . LEU A 1 127 ? 14.211 5.874 0.930 1.00 81.31 127 LEU A CA 1
ATOM 1010 C C . LEU A 1 127 ? 13.706 7.127 1.624 1.00 81.31 127 LEU A C 1
ATOM 1012 O O . LEU A 1 127 ? 14.507 7.898 2.142 1.00 81.31 127 LEU A O 1
ATOM 1016 N N . HIS A 1 128 ? 12.390 7.318 1.704 1.00 82.31 128 HIS A N 1
ATOM 1017 C CA . HIS A 1 128 ? 11.838 8.448 2.448 1.00 82.31 128 HIS A CA 1
ATOM 1018 C C . HIS A 1 128 ? 12.228 8.418 3.930 1.00 82.31 128 HIS A C 1
ATOM 1020 O O . HIS A 1 128 ? 12.466 9.470 4.529 1.00 82.31 128 HIS A O 1
ATOM 1026 N N . LYS A 1 129 ? 12.303 7.231 4.543 1.00 86.12 129 LYS A N 1
ATOM 1027 C CA . LYS A 1 129 ? 12.779 7.088 5.925 1.00 86.12 129 LYS A CA 1
ATOM 1028 C C . LYS A 1 129 ? 14.268 7.403 6.040 1.00 86.12 129 LYS A C 1
ATOM 1030 O O . LYS A 1 129 ? 14.641 8.145 6.946 1.00 86.12 129 LYS A O 1
ATOM 1035 N N . SER A 1 130 ? 15.088 6.901 5.120 1.00 83.50 130 SER A N 1
ATOM 1036 C CA . SER A 1 130 ? 16.519 7.200 5.056 1.00 83.50 130 SER A CA 1
ATOM 1037 C C . SER A 1 130 ? 16.764 8.696 4.870 1.00 83.50 130 SER A C 1
ATOM 1039 O O . SER A 1 130 ? 17.552 9.268 5.611 1.00 83.50 130 SER A O 1
ATOM 1041 N N . ALA A 1 131 ? 16.021 9.362 3.982 1.00 83.88 131 ALA A N 1
ATOM 1042 C CA . ALA A 1 131 ? 16.080 10.811 3.778 1.00 83.88 131 ALA A CA 1
ATOM 1043 C C . ALA A 1 131 ? 15.848 11.589 5.072 1.00 83.88 131 ALA A C 1
ATOM 1045 O O . ALA A 1 131 ? 16.661 12.433 5.439 1.00 83.88 131 ALA A O 1
ATOM 1046 N N . ARG A 1 132 ? 14.794 11.245 5.818 1.00 84.12 132 ARG A N 1
ATOM 1047 C CA . ARG A 1 132 ? 14.526 11.860 7.127 1.00 84.12 132 ARG A CA 1
ATOM 1048 C C . ARG A 1 132 ? 15.616 11.568 8.152 1.00 84.12 132 ARG A C 1
ATOM 1050 O O . ARG A 1 132 ? 15.903 12.408 8.999 1.00 84.12 132 ARG A O 1
ATOM 1057 N N . HIS A 1 133 ? 16.201 10.375 8.109 1.00 88.31 133 HIS A N 1
ATOM 1058 C CA . HIS A 1 133 ? 17.290 10.016 9.006 1.00 88.31 133 HIS A CA 1
ATOM 1059 C C . HIS A 1 133 ? 18.550 10.837 8.712 1.00 88.31 133 HIS A C 1
ATOM 1061 O O . HIS A 1 133 ? 19.110 11.428 9.629 1.00 88.31 133 HIS A O 1
ATOM 1067 N N . PHE A 1 134 ? 18.950 10.950 7.444 1.00 85.94 134 PHE A N 1
ATOM 1068 C C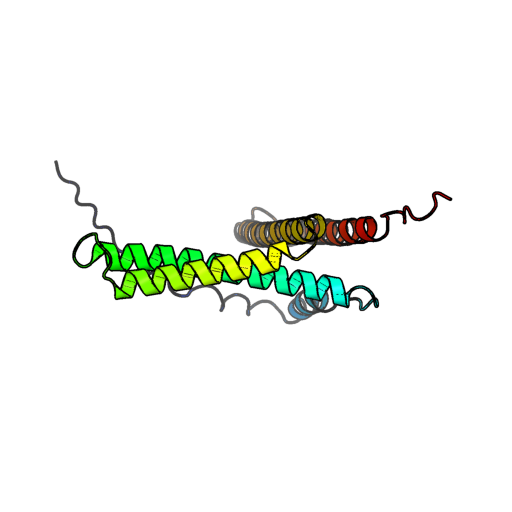A . PHE A 1 134 ? 20.085 11.781 7.040 1.00 85.94 134 PHE A CA 1
ATOM 1069 C C . PHE A 1 134 ? 19.843 13.267 7.293 1.00 85.94 134 PHE A C 1
ATOM 1071 O O . PHE A 1 134 ? 20.757 13.956 7.733 1.00 85.94 134 PHE A O 1
ATOM 1078 N N . GLU A 1 135 ? 18.613 13.750 7.115 1.00 82.19 135 GLU A N 1
ATOM 1079 C CA . GLU A 1 135 ? 18.231 15.101 7.527 1.00 82.19 135 GLU A CA 1
ATOM 1080 C C . GLU A 1 135 ? 18.466 15.298 9.030 1.00 82.19 135 GLU A C 1
ATOM 1082 O O . GLU A 1 135 ? 19.063 16.293 9.436 1.00 82.19 135 GLU A O 1
ATOM 1087 N N . HIS A 1 136 ? 18.065 14.336 9.865 1.00 89.19 136 HIS A N 1
ATOM 1088 C CA . HIS A 1 136 ? 18.308 14.398 11.304 1.00 89.19 136 HIS A CA 1
ATOM 1089 C C . HIS A 1 136 ? 19.805 14.379 11.656 1.00 89.19 136 HIS A C 1
ATOM 1091 O O . HIS A 1 136 ? 20.231 15.167 12.498 1.00 89.19 136 HIS A O 1
ATOM 1097 N N . LEU A 1 137 ? 20.602 13.529 10.997 1.00 88.62 137 LEU A N 1
ATOM 1098 C CA . LEU A 1 137 ? 22.057 13.464 11.188 1.00 88.62 137 LEU A CA 1
ATOM 1099 C C . LEU A 1 137 ? 22.768 14.752 10.751 1.00 88.62 137 LEU A C 1
ATOM 1101 O O . LEU A 1 137 ? 23.723 15.178 11.397 1.00 88.62 137 LEU A O 1
ATOM 1105 N N . ALA A 1 138 ? 22.291 15.386 9.680 1.00 86.94 138 ALA A N 1
ATOM 1106 C CA . ALA A 1 138 ? 22.809 16.671 9.233 1.00 86.94 138 ALA A CA 1
ATOM 1107 C C . ALA A 1 138 ? 22.504 17.779 10.247 1.00 86.94 138 ALA A C 1
ATOM 1109 O O . ALA A 1 138 ? 23.391 18.540 10.630 1.00 86.94 138 ALA A O 1
ATOM 1110 N N . HIS A 1 139 ? 21.273 17.817 10.764 1.00 88.44 139 HIS A N 1
ATOM 1111 C CA . HIS A 1 139 ? 20.880 18.773 11.801 1.00 88.44 139 HIS A CA 1
ATOM 1112 C C . HIS A 1 139 ? 21.643 18.586 13.119 1.00 88.44 139 HIS A C 1
ATOM 1114 O O . HIS A 1 139 ? 21.858 19.563 13.835 1.00 88.44 139 HIS A O 1
ATOM 1120 N N . SER A 1 140 ? 22.043 17.359 13.463 1.00 93.25 140 SER A N 1
ATOM 1121 C CA . SER A 1 140 ? 22.853 17.086 14.655 1.00 93.25 140 SER A CA 1
ATOM 1122 C C . SER A 1 140 ? 24.356 17.292 14.440 1.00 93.25 140 SER A C 1
ATOM 1124 O O . SER A 1 140 ? 25.126 17.123 15.385 1.00 93.25 140 SER A O 1
ATOM 1126 N N . GLY A 1 141 ? 24.782 17.662 13.227 1.00 91.69 141 GLY A N 1
ATOM 1127 C CA . GLY A 1 141 ? 26.190 17.857 12.875 1.00 91.69 141 GLY A CA 1
ATOM 1128 C C . GLY A 1 141 ? 26.997 16.559 12.782 1.00 91.69 141 GLY A C 1
ATOM 1129 O O . GLY A 1 141 ? 28.222 16.613 12.749 1.00 91.69 141 GLY A O 1
ATOM 1130 N N . LEU A 1 142 ? 26.331 15.398 12.755 1.00 91.38 142 LEU A N 1
ATOM 1131 C CA . LEU A 1 142 ? 26.981 14.088 12.634 1.00 91.38 142 LEU A CA 1
ATOM 1132 C C . LEU A 1 142 ? 27.385 13.762 11.193 1.00 91.38 142 LEU A C 1
ATOM 1134 O O . LEU A 1 142 ? 28.273 12.943 10.980 1.00 91.38 142 LEU A O 1
ATOM 1138 N N . VAL A 1 143 ? 26.715 14.373 10.217 1.00 90.62 143 VAL A N 1
ATOM 1139 C CA . VAL A 1 143 ? 26.981 14.223 8.783 1.00 90.62 143 VAL A CA 1
ATOM 1140 C C . VAL A 1 143 ? 26.858 15.601 8.136 1.00 90.62 143 VAL A C 1
ATOM 1142 O O . VAL A 1 143 ? 26.045 16.417 8.561 1.00 90.62 143 VAL A O 1
ATOM 1145 N N . THR A 1 144 ? 27.649 15.902 7.113 1.00 89.19 144 THR A N 1
ATOM 1146 C CA . THR A 1 144 ? 27.485 17.149 6.352 1.00 89.19 144 THR A CA 1
ATOM 1147 C C . THR A 1 144 ? 26.315 17.050 5.370 1.00 89.19 144 THR A C 1
ATOM 1149 O O . THR A 1 144 ? 25.984 15.973 4.877 1.00 89.19 144 THR A O 1
ATOM 1152 N N . GLU A 1 145 ? 25.705 18.181 5.001 1.00 83.19 145 GLU A N 1
ATOM 1153 C CA . GLU A 1 145 ? 24.642 18.196 3.977 1.00 83.19 145 GLU A CA 1
ATOM 1154 C C . GLU A 1 145 ? 25.104 17.578 2.647 1.00 83.19 145 GLU A C 1
ATOM 1156 O O . GLU A 1 145 ? 24.327 16.918 1.953 1.00 83.19 145 GLU A O 1
ATOM 1161 N N . ARG A 1 146 ? 26.390 17.744 2.311 1.00 85.81 146 ARG A N 1
ATOM 1162 C CA . ARG A 1 146 ? 26.999 17.158 1.115 1.00 85.81 146 ARG A CA 1
ATOM 1163 C C . ARG A 1 146 ? 27.031 15.634 1.186 1.00 85.81 146 ARG A C 1
ATOM 1165 O O . ARG A 1 146 ? 26.622 14.983 0.233 1.00 85.81 146 ARG A O 1
ATOM 1172 N N . GLU A 1 147 ? 27.492 15.070 2.297 1.00 82.94 147 GLU A N 1
ATOM 1173 C CA . GLU A 1 147 ? 27.524 13.617 2.496 1.00 82.94 147 GLU A CA 1
ATOM 1174 C C . GLU A 1 147 ? 26.111 13.029 2.490 1.00 82.94 147 GLU A C 1
ATOM 1176 O O . GLU A 1 147 ? 25.858 12.054 1.786 1.00 82.94 147 GLU A O 1
ATOM 1181 N N . ALA A 1 148 ? 25.167 13.664 3.192 1.00 81.19 148 ALA A N 1
ATOM 1182 C CA . ALA A 1 148 ? 23.760 13.271 3.181 1.00 81.19 148 ALA A CA 1
ATOM 1183 C C . ALA A 1 148 ? 23.173 13.257 1.758 1.00 81.19 148 ALA A C 1
ATOM 1185 O O . ALA A 1 148 ? 22.469 12.316 1.395 1.00 81.19 148 ALA A O 1
ATOM 1186 N N . SER A 1 149 ? 23.496 14.263 0.938 1.00 80.88 149 SER A N 1
ATOM 1187 C CA . SER A 1 149 ? 23.019 14.353 -0.448 1.00 80.88 149 SER A CA 1
ATOM 1188 C C . SER A 1 149 ? 23.544 13.204 -1.311 1.00 80.88 149 SER A C 1
ATOM 1190 O O . SER A 1 149 ? 22.759 12.565 -2.003 1.00 80.88 149 SER A O 1
ATOM 1192 N N . VAL A 1 150 ? 24.833 12.864 -1.192 1.00 83.81 150 VAL A N 1
ATOM 1193 C CA . VAL A 1 150 ? 25.450 11.748 -1.935 1.00 83.81 150 VAL A CA 1
ATOM 1194 C C . VAL A 1 150 ? 24.779 10.410 -1.608 1.00 83.81 150 VAL A C 1
ATOM 1196 O O . VAL A 1 150 ? 24.511 9.617 -2.511 1.00 83.81 150 VAL A O 1
ATOM 1199 N N . PHE A 1 151 ? 24.464 10.150 -0.334 1.00 78.38 151 PHE A N 1
ATOM 1200 C CA . PHE A 1 151 ? 23.753 8.923 0.044 1.00 78.38 151 PHE A CA 1
ATOM 1201 C C . PHE A 1 151 ? 22.347 8.863 -0.563 1.00 78.38 151 PHE A C 1
ATOM 1203 O O . PHE A 1 151 ? 21.923 7.804 -1.022 1.00 78.38 151 PHE A O 1
ATOM 1210 N N . LEU A 1 152 ? 21.629 9.986 -0.595 1.00 78.88 152 LEU A N 1
ATOM 1211 C CA . LEU A 1 152 ? 20.273 10.038 -1.142 1.00 78.88 152 LEU A CA 1
ATOM 1212 C C . LEU A 1 152 ? 20.231 9.928 -2.665 1.00 78.88 152 LEU A C 1
ATOM 1214 O O . LEU A 1 152 ? 19.345 9.253 -3.187 1.00 78.88 152 LEU A O 1
ATOM 1218 N N . GLU A 1 153 ? 21.185 10.539 -3.364 1.00 81.62 153 GLU A N 1
ATOM 1219 C CA . GLU A 1 153 ? 21.329 10.410 -4.818 1.00 81.62 153 GLU A CA 1
ATOM 1220 C C . GLU A 1 153 ? 21.585 8.956 -5.213 1.00 81.62 153 GLU A C 1
ATOM 1222 O O . GLU A 1 153 ? 20.831 8.397 -6.010 1.00 81.62 153 GLU A O 1
ATOM 1227 N N . ARG A 1 154 ? 22.553 8.302 -4.560 1.00 77.19 154 ARG A N 1
ATOM 1228 C CA . ARG A 1 154 ? 22.859 6.885 -4.791 1.00 77.19 154 ARG A CA 1
ATOM 1229 C C . ARG A 1 154 ? 21.639 5.987 -4.587 1.00 77.19 154 ARG A C 1
ATOM 1231 O O . ARG A 1 154 ? 21.376 5.091 -5.383 1.00 77.19 154 ARG A O 1
ATOM 1238 N N . PHE A 1 155 ? 20.862 6.234 -3.538 1.00 75.19 155 PHE A N 1
ATOM 1239 C CA . PHE A 1 155 ? 19.638 5.479 -3.307 1.00 75.19 155 PHE A CA 1
ATOM 1240 C C . PHE A 1 155 ? 18.572 5.709 -4.385 1.00 75.19 155 PHE A C 1
ATOM 1242 O O . PHE A 1 155 ? 17.861 4.774 -4.755 1.00 75.19 155 PHE A O 1
ATOM 1249 N N . GLY A 1 156 ? 18.449 6.939 -4.891 1.00 70.81 156 GLY A N 1
ATOM 1250 C CA . GLY A 1 156 ? 17.565 7.252 -6.012 1.00 70.81 156 GLY A CA 1
ATOM 1251 C C . GLY A 1 156 ? 17.953 6.497 -7.286 1.00 70.81 156 GLY A C 1
ATOM 1252 O O . GLY A 1 156 ? 17.083 5.972 -7.980 1.00 70.81 156 GLY A O 1
ATOM 1253 N N . GLU A 1 157 ? 19.252 6.384 -7.562 1.00 77.56 157 GLU A N 1
ATOM 1254 C CA . GLU A 1 157 ? 19.783 5.611 -8.690 1.00 77.56 157 GLU A CA 1
ATOM 1255 C C . GLU A 1 157 ? 19.479 4.113 -8.557 1.00 77.56 157 GLU A C 1
ATOM 1257 O O . GLU A 1 157 ? 18.951 3.511 -9.494 1.00 77.56 157 GLU A O 1
ATOM 1262 N N . GLU A 1 158 ? 19.733 3.522 -7.385 1.00 72.44 158 GLU A N 1
ATOM 1263 C CA . GLU A 1 158 ? 19.440 2.109 -7.099 1.00 72.44 158 GLU A CA 1
ATOM 1264 C C . GLU A 1 158 ? 17.933 1.801 -7.248 1.00 72.44 158 GLU A C 1
ATOM 1266 O O . GLU A 1 158 ? 17.546 0.764 -7.791 1.00 72.44 158 GLU A O 1
ATOM 1271 N N . LEU A 1 159 ? 17.058 2.735 -6.859 1.00 69.62 159 LEU A N 1
ATOM 1272 C CA . LEU A 1 159 ? 15.612 2.626 -7.078 1.00 69.62 159 LEU A CA 1
ATOM 1273 C C . LEU A 1 159 ? 15.211 2.658 -8.555 1.00 69.62 159 LEU A C 1
ATOM 1275 O O . LEU A 1 159 ? 14.326 1.908 -8.972 1.00 69.62 159 LEU A O 1
ATOM 1279 N N . ASN A 1 160 ? 15.826 3.539 -9.342 1.00 68.06 160 ASN A N 1
ATOM 1280 C CA . ASN A 1 160 ? 15.542 3.635 -10.772 1.00 68.06 160 ASN A CA 1
ATOM 1281 C C . ASN A 1 160 ? 15.981 2.364 -11.509 1.00 68.06 160 ASN A C 1
ATOM 1283 O O . ASN A 1 160 ? 15.278 1.901 -12.406 1.00 68.06 160 ASN A O 1
ATOM 1287 N N . GLN A 1 161 ? 17.092 1.752 -11.093 1.00 67.88 161 GLN A N 1
ATOM 1288 C CA . GLN A 1 161 ? 17.535 0.466 -11.637 1.00 67.88 161 GLN A CA 1
ATOM 1289 C C . GLN A 1 161 ? 16.541 -0.664 -11.345 1.00 67.88 161 GLN A C 1
ATOM 1291 O O . GLN A 1 161 ? 16.279 -1.477 -12.229 1.00 67.88 161 GLN A O 1
ATOM 1296 N N . LEU A 1 162 ? 15.926 -0.682 -10.155 1.00 66.44 162 LEU A N 1
ATOM 1297 C CA . LEU A 1 162 ? 14.859 -1.636 -9.825 1.00 66.44 162 LEU A CA 1
ATOM 1298 C C . LEU A 1 162 ? 13.609 -1.472 -10.705 1.00 66.44 162 LEU A C 1
ATOM 1300 O O . LEU A 1 162 ? 12.885 -2.440 -10.922 1.00 66.44 162 LEU A O 1
ATOM 1304 N N . ARG A 1 163 ? 13.344 -0.263 -11.217 1.00 63.31 163 ARG A N 1
ATOM 1305 C CA . ARG A 1 163 ? 12.253 -0.021 -12.175 1.00 63.31 163 ARG A CA 1
ATOM 1306 C C . ARG A 1 163 ? 12.554 -0.666 -13.528 1.00 63.31 163 ARG A C 1
ATOM 1308 O O . ARG A 1 163 ? 11.739 -1.418 -14.056 1.00 63.31 163 ARG A O 1
ATOM 1315 N N . LEU A 1 164 ? 13.760 -0.425 -14.038 1.00 58.25 164 LEU A N 1
ATOM 1316 C CA . LEU A 1 164 ? 14.215 -0.942 -15.330 1.00 58.25 164 LEU A CA 1
ATOM 1317 C C . LEU A 1 164 ? 14.351 -2.471 -15.330 1.00 58.25 164 LEU A C 1
ATOM 1319 O O . LEU A 1 164 ? 14.030 -3.117 -16.323 1.00 58.25 164 LEU A O 1
ATOM 1323 N N . SER A 1 165 ? 14.787 -3.074 -14.220 1.00 57.44 165 SER A N 1
ATOM 1324 C CA . SER A 1 165 ? 14.916 -4.532 -14.123 1.00 57.44 165 SER A CA 1
ATOM 1325 C C . SER A 1 165 ? 13.565 -5.251 -14.130 1.00 57.44 165 SER A C 1
ATOM 1327 O O . SER A 1 165 ? 13.466 -6.322 -14.725 1.00 57.44 165 SER A O 1
ATOM 1329 N N . SER A 1 166 ? 12.516 -4.656 -13.548 1.00 56.56 166 SER A N 1
ATOM 1330 C CA . SER A 1 166 ? 11.154 -5.197 -13.653 1.00 56.56 166 SER A CA 1
ATOM 1331 C C . SER A 1 166 ? 10.568 -5.083 -15.066 1.00 56.56 166 SER A C 1
ATOM 1333 O O . SER A 1 166 ? 9.863 -5.986 -15.500 1.00 56.56 166 SER A O 1
ATOM 1335 N N . GLU A 1 167 ? 10.904 -4.026 -15.811 1.00 56.94 167 GLU A N 1
ATOM 1336 C CA . GLU A 1 167 ? 10.445 -3.822 -17.195 1.00 56.94 167 GLU A CA 1
ATOM 1337 C C . GLU A 1 167 ? 11.137 -4.785 -18.185 1.00 56.94 167 GLU A C 1
ATOM 1339 O O . GLU A 1 167 ? 10.488 -5.344 -19.067 1.00 56.94 167 GLU A O 1
ATOM 1344 N N . LEU A 1 168 ? 12.439 -5.050 -18.013 1.00 47.47 168 LEU A N 1
ATOM 1345 C CA . LEU A 1 168 ? 13.211 -5.970 -18.868 1.00 47.47 168 LEU A CA 1
ATOM 1346 C C . LEU A 1 168 ? 12.786 -7.443 -18.723 1.00 47.47 168 LEU A C 1
ATOM 1348 O O . LEU A 1 168 ? 12.924 -8.232 -19.664 1.00 47.47 168 LEU A O 1
ATOM 1352 N N . GLN A 1 169 ? 12.258 -7.830 -17.558 1.00 50.22 169 GLN A N 1
ATOM 1353 C CA . GLN A 1 169 ? 11.707 -9.173 -17.354 1.00 50.22 169 GLN A CA 1
ATOM 1354 C C . GLN A 1 169 ? 10.354 -9.359 -18.055 1.00 50.22 169 GLN A C 1
ATOM 1356 O O . GLN A 1 169 ? 10.094 -10.437 -18.582 1.00 50.22 169 GLN A O 1
ATOM 1361 N N . ALA A 1 170 ? 9.537 -8.307 -18.166 1.00 51.34 170 ALA A N 1
ATOM 1362 C CA . ALA A 1 170 ? 8.269 -8.366 -18.897 1.00 51.34 170 ALA A CA 1
ATOM 1363 C C . ALA A 1 170 ? 8.465 -8.554 -20.417 1.00 51.34 170 ALA A C 1
ATOM 1365 O O . ALA A 1 170 ? 7.663 -9.219 -21.065 1.00 51.34 170 ALA A O 1
ATOM 1366 N N . SER A 1 171 ? 9.558 -8.038 -20.991 1.00 49.97 171 SER A N 1
ATOM 1367 C CA . SER A 1 171 ? 9.867 -8.177 -22.425 1.00 49.97 171 SER A CA 1
ATOM 1368 C C . SER A 1 171 ? 10.581 -9.478 -22.818 1.00 49.97 171 SER A C 1
ATOM 1370 O O . SER A 1 171 ? 10.903 -9.655 -23.990 1.00 49.97 171 SER A O 1
ATOM 1372 N N . SER A 1 172 ? 10.904 -10.354 -21.861 1.00 46.47 172 SER A N 1
ATOM 1373 C CA . SER A 1 172 ? 11.722 -11.556 -22.095 1.00 46.47 172 SER A CA 1
ATOM 1374 C C . SER A 1 172 ? 10.991 -12.884 -21.872 1.00 46.47 172 SER A C 1
ATOM 1376 O O . SER A 1 172 ? 11.642 -13.926 -21.913 1.00 46.47 172 SER A O 1
ATOM 1378 N N . SER A 1 173 ? 9.659 -12.885 -21.718 1.00 40.00 173 SER A N 1
ATOM 1379 C CA . SER A 1 173 ? 8.881 -14.122 -21.899 1.00 40.00 173 SER A CA 1
ATOM 1380 C C . SER A 1 173 ? 8.930 -14.532 -23.375 1.00 40.00 173 SER A C 1
ATOM 1382 O O . SER A 1 173 ? 8.436 -13.779 -24.214 1.00 40.00 173 SER A O 1
ATOM 1384 N N . PRO A 1 174 ? 9.535 -15.680 -23.728 1.00 46.12 174 PRO A N 1
ATOM 1385 C CA . PRO A 1 174 ? 9.526 -16.157 -25.098 1.00 46.12 174 PRO A CA 1
ATOM 1386 C C . PRO A 1 174 ? 8.146 -16.744 -25.408 1.00 46.12 174 PRO A C 1
ATOM 1388 O O . PRO A 1 174 ? 7.671 -17.618 -24.681 1.00 46.12 174 PRO A O 1
ATOM 1391 N N . ASP A 1 175 ? 7.530 -16.276 -26.494 1.00 44.53 175 ASP A N 1
ATOM 1392 C CA . ASP A 1 175 ? 6.364 -16.907 -27.112 1.00 44.53 175 ASP A CA 1
ATOM 1393 C C . ASP A 1 175 ? 6.677 -18.387 -27.383 1.00 44.53 175 ASP A C 1
ATOM 1395 O O . ASP A 1 175 ? 7.388 -18.739 -28.328 1.00 44.53 175 ASP A O 1
ATOM 1399 N N . LEU A 1 176 ? 6.152 -19.274 -26.540 1.00 49.84 176 LEU A N 1
ATOM 1400 C CA . LEU A 1 176 ? 6.115 -20.711 -26.798 1.00 49.84 176 LEU A CA 1
ATOM 1401 C C . LEU A 1 176 ? 4.894 -21.042 -27.664 1.00 49.84 176 LEU A C 1
ATOM 1403 O O . LEU A 1 176 ? 4.056 -21.842 -27.272 1.00 49.84 176 LEU A O 1
ATOM 1407 N N . ASP A 1 177 ? 4.839 -20.457 -28.859 1.00 49.47 177 ASP A N 1
ATOM 1408 C CA . ASP A 1 177 ? 3.962 -20.889 -29.950 1.00 49.47 177 ASP A CA 1
ATOM 1409 C C . ASP A 1 177 ? 4.830 -21.303 -31.149 1.00 49.47 177 ASP A C 1
ATOM 1411 O O . ASP A 1 177 ? 4.959 -20.601 -32.148 1.00 49.47 177 ASP A O 1
ATOM 1415 N N . SER A 1 178 ? 5.481 -22.464 -31.041 1.00 51.31 178 SER A N 1
ATOM 1416 C CA . SER A 1 178 ? 5.806 -23.300 -32.207 1.00 51.31 178 SER A CA 1
ATOM 1417 C C . SER A 1 178 ? 6.164 -24.723 -31.775 1.00 51.31 178 SER A C 1
ATOM 1419 O O . SER A 1 178 ? 7.325 -25.111 -31.677 1.00 51.31 178 SER A O 1
ATOM 1421 N N . VAL A 1 179 ? 5.141 -25.542 -31.548 1.00 46.88 179 VAL A N 1
ATOM 1422 C CA . VAL A 1 179 ? 5.273 -26.981 -31.789 1.00 46.88 179 VAL A CA 1
ATOM 1423 C C . VAL A 1 179 ? 4.235 -27.334 -32.842 1.00 46.88 179 VAL A C 1
ATOM 1425 O O . VAL A 1 179 ? 3.034 -27.318 -32.577 1.00 46.88 179 VAL A O 1
ATOM 1428 N N . ALA A 1 180 ? 4.749 -27.525 -34.055 1.00 49.62 180 ALA A N 1
ATOM 1429 C CA . ALA A 1 180 ? 4.061 -28.125 -35.189 1.00 49.62 180 ALA A CA 1
ATOM 1430 C C . ALA A 1 180 ? 3.868 -29.633 -34.980 1.00 49.62 180 ALA A C 1
ATOM 1432 O O . ALA A 1 180 ? 4.697 -30.237 -34.258 1.00 49.62 180 ALA A O 1
#

Solvent-accessible surface area (backbone atoms only — not comparable to full-atom values): 10916 Å² total; per-residue (Å²): 139,85,86,84,81,82,83,80,85,79,78,89,71,88,85,89,79,78,81,82,70,81,69,65,84,76,60,60,54,53,59,61,44,55,76,64,65,69,72,75,87,47,97,73,51,63,60,54,53,49,50,48,48,53,45,52,50,32,53,50,49,38,52,50,46,53,53,48,51,51,52,48,47,60,62,50,35,69,69,80,68,74,56,76,51,74,69,56,47,52,55,52,50,52,49,48,52,52,34,53,54,35,49,51,58,51,69,72,47,61,69,67,60,54,48,49,50,51,50,52,52,49,51,53,53,50,48,56,51,49,51,55,48,39,51,52,34,30,74,70,66,78,39,52,68,66,58,41,46,54,56,52,52,53,51,53,52,55,52,53,49,56,53,53,56,56,54,57,56,69,74,62,70,75,83,87,80,81,83,130

Nearest PDB structures (foldseek):
  3na7-assembly1_A  TM=4.057E-01  e=1.634E+00  Helicobacter pylori NCTC 11638
  6r2g-assembly1_A  TM=2.902E-01  e=1.158E+00  Human immunodeficiency virus 1
  4ilo-assembly1_A  TM=3.500E-01  e=3.860E+00  Chlamydia trachomatis L2/434/Bu
  8ts1-assembly1_A  TM=3.386E-01  e=4.088E+00  Homo sapiens

Mean predicted aligned error: 15.37 Å

Secondary structure (DSSP, 8-state):
---------------SSSGGG-S-TTHHHHHHHHHHH-----TTHHHHHHHHHHHHHHHHHHHHHHHHHHHHHHHHHTTTTSS--HHHHHHHHHHHHHHHHHHHHHHTS-HHHHHHHHHHHHHHHHHHHHHHHHHHHHHTTSS-HHHHHHHHHHHHHHHHHHHHHHHHHHTT--------

Foldseek 3Di:
DDDDDDDDDDDPPDDDDPPVPPDDPPVVCPVVCVVPVPPPDDPVVVVLVVLLVLLVVLVVLLVVLVVVLVVLLVVQCPPDPVDDDPVSVVVNVVSVVSNVVSVVSLVVDDPLSSVLSVVLVVLVVVLVVLLVVLVVCCVVVVDPPVRSVVVSVVSVVVSVVSVVVSVVVVVPPDPPPDDD

Sequence (180 aa):
MREKRVLQSASIRGIGFKKFYSLGPSSKRHFMLTGWALCNKQRGDEDYNTIRTKVLQSLSFIKAHLASQETFKDKLASVEKHSLSLTEKRVLDESREQVARADAVINAFDAHDVNAIKSQYVCQVLLHKSARHFEHLAHSGLVTEREASVFLERFGEELNQLRLSSELQASSSPDLDSVA

Radius of gyration: 23.5 Å; Cα contacts (8 Å, |Δi|>4): 58; chains: 1; bounding box: 54×57×84 Å

pLDDT: mean 70.68, std 22.68, range [29.73, 98.12]